Protein AF-A0A2B2SL66-F1 (afdb_monomer)

Solvent-accessible surface area (backbone atoms only — not comparable to full-atom values): 10910 Å² total; per-residue (Å²): 137,72,69,67,69,71,48,46,63,57,52,52,52,51,49,52,53,51,49,50,52,51,51,52,50,54,52,40,63,76,65,68,65,50,73,70,56,55,52,51,52,51,52,51,51,52,50,51,52,52,52,50,51,53,49,52,53,50,52,52,51,54,51,54,52,50,54,48,52,59,42,60,72,46,43,62,59,33,49,52,52,50,50,51,52,48,60,71,49,45,58,44,57,51,49,42,55,53,51,70,72,43,91,66,56,70,68,62,38,35,53,52,43,41,53,44,50,39,53,44,51,52,53,51,60,76,40,42,68,60,44,66,74,56,43,60,65,74,58,44,52,52,39,52,49,38,50,60,66,41,52,65,59,53,70,49,83,84,63,53,71,70,56,41,52,52,47,50,53,38,54,51,51,41,52,47,51,53,51,50,53,46,51,52,53,51,54,51,47,53,53,65,46,57,72,67,83,105

Nearest PDB structures (foldseek):
  7lep-assembly1_F  TM=4.066E-01  e=9.715E-02  Mus musculus
  6ch2-assembly1_D  TM=4.406E-01  e=5.937E-01  Salmonella enterica subsp. enterica serovar Typhimurium str. LT2
  3mtt-assembly1_A  TM=2.917E-01  e=4.037E+00  Homo sapiens

Sequence (198 aa):
MKTINKYLPYFVLVSVVILDLIIFYAVMDALKVLEKELIVGLIAFLGSILGGLITLVGVNATLKHRDRELFLISATEKLLAVDKLITNLKEFSNRITIIDASSLDSENKCLSILQEAHLFYKQLDANKELIYKNIDYDKVHMIDYYQKTLGPITRKLPINEEEKDACIEKIQSIFGLLLESKNELESKYYKYKKEHSN

Foldseek 3Di:
DPVVVVCVVVVVVVVVVVVVVVVVVVVCVVVVPDPVVVVVVVVVVVVVVVVVVVVVVVVVVVVVVVVLVVLLVCLVVLLVLLVVLLVQLVVLLVQLVPLVPDPDDQQVSQVSLLVSLLVSLVSCVVCLVSCVVRFDPVLNVLLVVLSVVSVVLSPDPRDHPVSSVSSSVSSVSNSVSSVVRSVVSVVSNVVSVVVVVD

Structure (mmCIF, N/CA/C/O backbone):
data_AF-A0A2B2SL66-F1
#
_entry.id   AF-A0A2B2SL66-F1
#
loop_
_atom_site.group_PDB
_atom_site.id
_atom_site.type_symbol
_atom_site.label_atom_id
_atom_site.label_alt_id
_atom_site.label_comp_id
_atom_site.label_asym_id
_atom_site.label_entity_id
_atom_site.label_seq_id
_atom_site.pdbx_PDB_ins_code
_atom_site.Cartn_x
_atom_site.Cartn_y
_atom_site.Cartn_z
_atom_site.occupancy
_atom_site.B_iso_or_equiv
_atom_site.auth_seq_id
_atom_site.auth_comp_id
_atom_site.auth_asym_id
_atom_site.auth_atom_id
_atom_site.pdbx_PDB_model_num
ATOM 1 N N . MET A 1 1 ? 17.629 -29.497 -11.498 1.00 47.78 1 MET A N 1
ATOM 2 C CA . MET A 1 1 ? 17.579 -29.311 -12.969 1.00 47.78 1 MET A CA 1
ATOM 3 C C . MET A 1 1 ? 17.041 -27.935 -13.430 1.00 47.78 1 MET A C 1
ATOM 5 O O . MET A 1 1 ? 16.664 -27.811 -14.583 1.00 47.78 1 MET A O 1
ATOM 9 N N . LYS A 1 2 ? 17.022 -26.877 -12.590 1.00 51.19 2 LYS A N 1
ATOM 10 C CA . LYS A 1 2 ? 16.534 -25.524 -12.973 1.00 51.19 2 LYS A CA 1
ATOM 11 C C . LYS A 1 2 ? 17.641 -24.475 -13.190 1.00 51.19 2 LYS A C 1
ATOM 13 O O . LYS A 1 2 ? 17.389 -23.448 -13.802 1.00 51.19 2 LYS A O 1
ATOM 18 N N . THR A 1 3 ? 18.862 -24.728 -12.724 1.00 53.59 3 THR A N 1
ATOM 19 C CA . THR A 1 3 ? 19.986 -23.773 -12.769 1.00 53.59 3 THR A CA 1
ATOM 20 C C . THR A 1 3 ? 20.729 -23.752 -14.107 1.00 53.59 3 THR A C 1
ATOM 22 O O . THR A 1 3 ? 21.152 -22.685 -14.537 1.00 53.59 3 THR A O 1
ATOM 25 N N . ILE A 1 4 ? 20.820 -24.887 -14.810 1.00 57.75 4 ILE A N 1
ATOM 26 C CA . ILE A 1 4 ? 21.497 -24.993 -16.120 1.00 57.75 4 ILE A CA 1
ATOM 27 C C . ILE A 1 4 ? 20.786 -24.144 -17.190 1.00 57.75 4 ILE A C 1
ATOM 29 O O . ILE A 1 4 ? 21.433 -23.507 -18.017 1.00 57.75 4 ILE A O 1
ATOM 33 N N . ASN A 1 5 ? 19.456 -24.041 -17.116 1.00 60.16 5 ASN A N 1
ATOM 34 C CA . ASN A 1 5 ? 18.652 -23.334 -18.117 1.00 60.16 5 ASN A CA 1
ATOM 35 C C . ASN A 1 5 ? 18.813 -21.802 -18.072 1.00 60.16 5 ASN A C 1
ATOM 37 O O . ASN A 1 5 ? 18.508 -21.120 -19.043 1.00 60.16 5 ASN A O 1
ATOM 41 N N . LYS A 1 6 ? 19.313 -21.250 -16.957 1.00 68.25 6 LYS A N 1
ATOM 42 C CA . LYS A 1 6 ? 19.530 -19.803 -16.806 1.00 68.25 6 LYS A CA 1
ATOM 43 C C . LYS A 1 6 ? 20.783 -19.322 -17.547 1.00 68.25 6 LYS A C 1
ATOM 45 O O . LYS A 1 6 ? 20.809 -18.186 -18.007 1.00 68.25 6 LYS A O 1
ATOM 50 N N . TYR A 1 7 ? 21.799 -20.179 -17.675 1.00 73.44 7 TYR A N 1
ATOM 51 C CA . TYR A 1 7 ? 23.079 -19.844 -18.315 1.00 73.44 7 TYR A CA 1
ATOM 52 C C . TYR A 1 7 ? 23.155 -20.264 -19.784 1.00 73.44 7 TYR A C 1
ATOM 54 O O . TYR A 1 7 ? 23.976 -19.730 -20.524 1.00 73.44 7 TYR A O 1
ATOM 62 N N . LEU A 1 8 ? 22.268 -21.165 -20.217 1.00 78.25 8 LEU A N 1
ATOM 63 C CA . LEU A 1 8 ? 22.152 -21.610 -21.604 1.00 78.25 8 LEU A CA 1
ATOM 64 C C . LEU A 1 8 ? 22.073 -20.452 -22.626 1.00 78.25 8 LEU A C 1
ATOM 66 O O . LEU A 1 8 ? 22.864 -20.473 -23.565 1.00 78.25 8 LEU A O 1
ATOM 70 N N . PRO A 1 9 ? 21.232 -19.406 -22.461 1.00 77.56 9 PRO A N 1
ATOM 71 C CA . PRO A 1 9 ? 21.186 -18.305 -23.428 1.00 77.56 9 PRO A CA 1
ATOM 72 C C . PRO A 1 9 ? 22.485 -17.486 -23.475 1.00 77.56 9 PRO A C 1
ATOM 74 O O . PRO A 1 9 ? 22.894 -17.057 -24.550 1.00 77.56 9 PRO A O 1
ATOM 77 N N . TYR A 1 10 ? 23.173 -17.315 -22.343 1.00 80.00 10 TYR A N 1
ATOM 78 C CA . TYR A 1 10 ? 24.464 -16.620 -22.299 1.00 80.00 10 TYR A CA 1
ATOM 79 C C . TYR A 1 10 ? 25.570 -17.441 -22.963 1.00 80.00 10 TYR A C 1
ATOM 81 O O . TYR A 1 10 ? 26.384 -16.888 -23.693 1.00 80.00 10 TYR A O 1
ATOM 89 N N . PHE A 1 11 ? 25.575 -18.760 -22.753 1.00 83.44 11 PHE A N 1
ATOM 90 C CA . PHE A 1 11 ? 26.515 -19.666 -23.407 1.00 83.44 11 PHE A CA 1
ATOM 91 C C . PHE A 1 11 ? 26.312 -19.685 -24.925 1.00 83.44 11 PHE A C 1
ATOM 93 O O . PHE A 1 11 ? 27.283 -19.572 -25.666 1.00 83.44 11 PHE A O 1
ATOM 100 N N . VAL A 1 12 ? 25.056 -19.741 -25.387 1.00 84.62 12 VAL A N 1
ATOM 101 C CA . VAL A 1 12 ? 24.720 -19.638 -26.815 1.00 84.62 12 VAL A CA 1
ATOM 102 C C . VAL A 1 12 ? 25.215 -18.307 -27.382 1.00 84.62 12 VAL A C 1
ATOM 104 O O . VAL A 1 12 ? 25.923 -18.305 -28.383 1.00 84.62 12 VAL A O 1
ATOM 107 N N . LEU A 1 13 ? 24.937 -17.187 -26.714 1.00 82.25 13 LEU A N 1
ATOM 108 C CA . LEU A 1 13 ? 25.352 -15.864 -27.183 1.00 82.25 13 LEU A CA 1
ATOM 109 C C . LEU A 1 13 ? 26.880 -15.718 -27.250 1.00 82.25 13 LEU A C 1
ATOM 111 O O . LEU A 1 13 ? 27.407 -15.263 -28.260 1.00 82.25 13 LEU A O 1
ATOM 115 N N . VAL A 1 14 ? 27.605 -16.174 -26.224 1.00 82.38 14 VAL A N 1
ATOM 116 C CA . VAL A 1 14 ? 29.077 -16.178 -26.222 1.00 82.38 14 VAL A CA 1
ATOM 117 C C . VAL A 1 14 ? 29.630 -17.100 -27.310 1.00 82.38 14 VAL A C 1
ATOM 119 O O . VAL A 1 14 ? 30.581 -16.727 -27.988 1.00 82.38 14 VAL A O 1
ATOM 122 N N . SER A 1 15 ? 29.028 -18.274 -27.522 1.00 85.44 15 SER A N 1
ATOM 123 C CA . SER A 1 15 ? 29.470 -19.207 -28.565 1.00 85.44 15 SER A CA 1
ATOM 124 C C . SER A 1 15 ? 29.302 -18.635 -29.973 1.00 85.44 15 SER A C 1
ATOM 126 O O . SER A 1 15 ? 30.201 -18.802 -30.791 1.00 85.44 15 SER A O 1
ATOM 128 N N . VAL A 1 16 ? 28.213 -17.900 -30.231 1.00 87.19 16 VAL A N 1
ATOM 129 C CA . VAL A 1 16 ? 27.986 -17.198 -31.504 1.00 87.19 16 VAL A CA 1
ATOM 130 C C . VAL A 1 16 ? 29.041 -16.113 -31.707 1.00 87.19 16 VAL A C 1
ATOM 132 O O . VAL A 1 16 ? 29.674 -16.080 -32.754 1.00 87.19 16 VAL A O 1
ATOM 135 N N . VAL A 1 17 ? 29.316 -15.297 -30.683 1.00 85.06 17 VAL A N 1
ATOM 136 C CA . VAL A 1 17 ? 30.351 -14.250 -30.760 1.00 85.06 17 VAL A CA 1
ATOM 137 C C . VAL A 1 17 ? 31.741 -14.843 -31.013 1.00 85.06 17 VAL A C 1
ATOM 139 O O . VAL A 1 17 ? 32.493 -14.320 -31.829 1.00 85.06 17 VAL A O 1
ATOM 142 N N . ILE A 1 18 ? 32.099 -15.942 -30.341 1.00 84.44 18 ILE A N 1
ATOM 143 C CA . ILE A 1 18 ? 33.392 -16.612 -30.549 1.00 84.44 18 ILE A CA 1
ATOM 144 C C . ILE A 1 18 ? 33.480 -17.199 -31.961 1.00 84.44 18 ILE A C 1
ATOM 146 O O . ILE A 1 18 ? 34.514 -17.059 -32.610 1.00 84.44 18 ILE A O 1
ATOM 150 N N . LEU A 1 19 ? 32.412 -17.839 -32.444 1.00 88.31 19 LEU A N 1
ATOM 151 C CA . LEU A 1 19 ? 32.364 -18.394 -33.795 1.00 88.31 19 LEU A CA 1
ATOM 152 C C . LEU A 1 19 ? 32.534 -17.290 -34.848 1.00 88.31 19 LEU A C 1
ATOM 154 O O . LEU A 1 19 ? 33.341 -17.448 -35.761 1.00 88.31 19 LEU A O 1
ATOM 158 N N . ASP A 1 20 ? 31.850 -16.157 -34.675 1.00 82.75 20 ASP A N 1
ATOM 159 C CA . ASP A 1 20 ? 31.979 -14.991 -35.551 1.00 82.75 20 ASP A CA 1
ATOM 160 C C . ASP A 1 20 ? 33.407 -14.435 -35.548 1.00 82.75 20 ASP A C 1
ATOM 162 O O . ASP A 1 20 ? 33.941 -14.125 -36.610 1.00 82.75 20 ASP A O 1
ATOM 166 N N . LEU A 1 21 ? 34.073 -14.374 -34.388 1.00 81.12 21 LEU A N 1
ATOM 167 C CA . LEU A 1 21 ? 35.475 -13.948 -34.295 1.00 81.12 21 LEU A CA 1
ATOM 168 C C . LEU A 1 21 ? 36.435 -14.917 -35.002 1.00 81.12 21 LEU A C 1
ATOM 170 O O . LEU A 1 21 ? 37.386 -14.472 -35.644 1.00 81.12 21 LEU A O 1
ATOM 174 N N . ILE A 1 22 ? 36.187 -16.229 -34.918 1.00 85.31 22 ILE A N 1
ATOM 175 C CA . ILE A 1 22 ? 36.984 -17.247 -35.620 1.00 85.31 22 ILE A CA 1
ATOM 176 C C . ILE A 1 22 ? 36.798 -17.119 -37.135 1.00 85.31 22 ILE A C 1
ATOM 178 O O . ILE A 1 22 ? 37.785 -17.115 -37.871 1.00 85.31 22 ILE A O 1
ATOM 182 N N . ILE A 1 23 ? 35.551 -16.985 -37.603 1.00 83.88 23 ILE A N 1
ATOM 183 C CA . ILE A 1 23 ? 35.240 -16.787 -39.026 1.00 83.88 23 ILE A CA 1
ATOM 184 C C . ILE A 1 23 ? 35.888 -15.493 -39.522 1.00 83.88 23 ILE A C 1
ATOM 186 O O . ILE A 1 23 ? 36.534 -15.493 -40.568 1.00 83.88 23 ILE A O 1
ATOM 190 N N . PHE A 1 24 ? 35.778 -14.413 -38.750 1.00 77.62 24 PHE A N 1
ATOM 191 C CA . PHE A 1 24 ? 36.394 -13.129 -39.059 1.00 77.62 24 PHE A CA 1
ATOM 192 C C . PHE A 1 24 ? 37.916 -13.254 -39.212 1.00 77.62 24 PHE A C 1
ATOM 194 O O . PHE A 1 24 ? 38.465 -12.807 -40.217 1.00 77.62 24 PHE A O 1
ATOM 201 N N . TYR A 1 25 ? 38.594 -13.934 -38.281 1.00 76.69 25 TYR A N 1
ATOM 202 C CA . TYR A 1 25 ? 40.041 -14.155 -38.349 1.00 76.69 25 TYR A CA 1
ATOM 203 C C . TYR A 1 25 ? 40.456 -15.018 -39.552 1.00 76.69 25 TYR A C 1
ATOM 205 O O . TYR A 1 25 ? 41.396 -14.671 -40.263 1.00 76.69 25 TYR A O 1
ATOM 213 N N . ALA A 1 26 ? 39.733 -16.109 -39.825 1.00 81.50 26 ALA A N 1
ATOM 214 C CA . ALA A 1 26 ? 40.019 -16.994 -40.956 1.00 81.50 26 ALA A CA 1
ATOM 215 C C . ALA A 1 26 ? 39.837 -16.291 -42.313 1.00 81.50 26 ALA A C 1
ATOM 217 O O . ALA A 1 26 ? 40.641 -16.478 -43.225 1.00 81.50 26 ALA A O 1
ATOM 218 N N . VAL A 1 27 ? 38.805 -15.450 -42.442 1.00 77.06 27 VAL A N 1
ATOM 219 C CA . VAL A 1 27 ? 38.585 -14.621 -43.637 1.00 77.06 27 VAL A CA 1
ATOM 220 C C . VAL A 1 27 ? 39.690 -13.573 -43.781 1.00 77.06 27 VAL A C 1
ATOM 222 O O . VAL A 1 27 ? 40.187 -13.362 -44.886 1.00 77.06 27 VAL A O 1
ATOM 225 N N . MET A 1 28 ? 40.114 -12.948 -42.680 1.00 72.38 28 MET A N 1
ATOM 226 C CA . MET A 1 28 ? 41.205 -11.972 -42.696 1.00 72.38 28 MET A CA 1
ATOM 227 C C . MET A 1 28 ? 42.544 -12.571 -43.140 1.00 72.38 28 MET A C 1
ATOM 229 O O . MET A 1 28 ? 43.243 -11.963 -43.953 1.00 72.38 28 MET A O 1
ATOM 233 N N . ASP A 1 29 ? 42.880 -13.763 -42.646 1.00 77.31 29 ASP A N 1
ATOM 234 C CA . ASP A 1 29 ? 44.095 -14.487 -43.031 1.00 77.31 29 ASP A CA 1
ATOM 235 C C . ASP A 1 29 ? 44.056 -14.898 -44.515 1.00 77.31 29 ASP A C 1
ATOM 237 O O . ASP A 1 29 ? 44.990 -14.632 -45.276 1.00 77.31 29 ASP A O 1
ATOM 241 N N . ALA A 1 30 ? 42.919 -15.438 -44.973 1.00 76.19 30 ALA A N 1
ATOM 242 C CA . ALA A 1 30 ? 42.726 -15.851 -46.363 1.00 76.19 30 ALA A CA 1
ATOM 243 C C . ALA A 1 30 ? 42.801 -14.684 -47.367 1.00 76.19 30 ALA A C 1
ATOM 245 O O . ALA A 1 30 ? 43.268 -14.866 -48.493 1.00 76.19 30 ALA A O 1
ATOM 246 N N . LEU A 1 31 ? 42.355 -13.487 -46.973 1.00 73.44 31 LEU A N 1
ATOM 247 C CA . LEU A 1 31 ? 42.328 -12.301 -47.833 1.00 73.44 31 LEU A CA 1
ATOM 248 C C . LEU A 1 31 ? 43.617 -11.457 -47.773 1.00 73.44 31 LEU A C 1
ATOM 250 O O . LEU A 1 31 ? 43.724 -10.492 -48.528 1.00 73.44 31 LEU A O 1
ATOM 254 N N . LYS A 1 32 ? 44.611 -11.817 -46.938 1.00 70.56 32 LYS A N 1
ATOM 255 C CA . LYS A 1 32 ? 45.858 -11.042 -46.718 1.00 70.56 32 LYS A CA 1
ATOM 256 C C . LYS A 1 32 ? 45.591 -9.558 -46.429 1.00 70.56 32 LYS A C 1
ATOM 258 O O . LYS A 1 32 ? 46.255 -8.668 -46.962 1.00 70.56 32 LYS A O 1
ATOM 263 N N . VAL A 1 33 ? 44.586 -9.329 -45.594 1.00 61.34 33 VAL A N 1
ATOM 264 C CA . VAL A 1 33 ? 44.038 -8.017 -45.242 1.00 61.34 33 VAL A CA 1
ATOM 265 C C . VAL A 1 33 ? 45.136 -7.127 -44.646 1.00 61.34 33 VAL A C 1
ATOM 267 O O . VAL A 1 33 ? 45.777 -7.491 -43.659 1.00 61.34 33 VAL A O 1
ATOM 270 N N . LEU A 1 34 ? 45.381 -5.963 -45.257 1.00 63.19 34 LEU A N 1
ATOM 271 C CA . LEU A 1 34 ? 46.382 -4.983 -44.801 1.00 63.19 34 LEU A CA 1
ATOM 272 C C . LEU A 1 34 ? 45.918 -4.318 -43.492 1.00 63.19 34 LEU A C 1
ATOM 274 O O . LEU A 1 34 ? 44.720 -4.140 -43.283 1.00 63.19 34 LEU A O 1
ATOM 278 N N . GLU A 1 35 ? 46.849 -3.857 -42.643 1.00 66.44 35 GLU A N 1
ATOM 279 C CA . GLU A 1 35 ? 46.566 -3.188 -41.349 1.00 66.44 35 GLU A CA 1
ATOM 280 C C . GLU A 1 35 ? 45.442 -2.131 -41.423 1.00 66.44 35 GLU A C 1
ATOM 282 O O . GLU A 1 35 ? 44.656 -1.960 -40.491 1.00 66.44 35 GLU A O 1
ATOM 287 N N . LYS A 1 36 ? 45.320 -1.452 -42.569 1.00 69.44 36 LYS A N 1
ATOM 288 C CA . LYS A 1 36 ? 44.293 -0.443 -42.847 1.00 69.44 36 LYS A CA 1
ATOM 289 C C . LYS A 1 36 ? 42.859 -0.991 -42.822 1.00 69.44 36 LYS A C 1
ATOM 291 O O . LYS A 1 36 ? 41.960 -0.306 -42.346 1.00 69.44 36 LYS A O 1
ATOM 296 N N . GLU A 1 37 ? 42.626 -2.197 -43.322 1.00 74.38 37 GLU A N 1
ATOM 297 C CA . GLU A 1 37 ? 41.298 -2.823 -43.367 1.00 74.38 37 GLU A CA 1
ATOM 298 C C . GLU A 1 37 ? 40.882 -3.353 -41.982 1.00 74.38 37 GLU A C 1
ATOM 300 O O . GLU A 1 37 ? 39.712 -3.250 -41.610 1.00 74.38 37 GLU A O 1
ATOM 305 N N . LEU A 1 38 ? 41.849 -3.794 -41.165 1.00 72.81 38 LEU A N 1
ATOM 306 C CA . LEU A 1 38 ? 41.634 -4.134 -39.752 1.00 72.81 38 LEU A CA 1
ATOM 307 C C . LEU A 1 38 ? 41.167 -2.908 -38.951 1.00 72.81 38 LEU A C 1
ATOM 309 O O . LEU A 1 38 ? 40.208 -2.993 -38.182 1.00 72.81 38 LEU A O 1
ATOM 313 N N . ILE A 1 39 ? 41.790 -1.746 -39.180 1.00 76.88 39 ILE A N 1
ATOM 314 C CA . ILE A 1 39 ? 41.385 -0.474 -38.559 1.00 76.88 39 ILE A CA 1
ATOM 315 C C . ILE A 1 39 ? 39.949 -0.103 -38.957 1.00 76.88 39 ILE A C 1
ATOM 317 O O . ILE A 1 39 ? 39.168 0.308 -38.100 1.00 76.88 39 ILE A O 1
ATOM 321 N N . VAL A 1 40 ? 39.566 -0.287 -40.226 1.00 80.12 40 VAL A N 1
ATOM 322 C CA . VAL A 1 40 ? 38.188 -0.034 -40.688 1.00 80.12 40 VAL A CA 1
ATOM 323 C C . VAL A 1 40 ? 37.191 -0.970 -40.000 1.00 80.12 40 VAL A C 1
ATOM 325 O O . VAL A 1 40 ? 36.156 -0.501 -39.525 1.00 80.12 40 VAL A O 1
ATOM 328 N N . GLY A 1 41 ? 37.509 -2.263 -39.878 1.00 77.50 41 GLY A N 1
ATOM 329 C CA . GLY A 1 41 ? 36.680 -3.228 -39.149 1.00 77.50 41 GLY A CA 1
ATOM 330 C C . GLY A 1 41 ? 36.507 -2.868 -37.670 1.00 77.50 41 GLY A C 1
ATOM 331 O O . GLY A 1 41 ? 35.395 -2.921 -37.146 1.00 77.50 41 GLY A O 1
ATOM 332 N N . LEU A 1 42 ? 37.576 -2.412 -37.010 1.00 79.19 42 LEU A N 1
ATOM 333 C CA . LEU A 1 42 ? 37.534 -1.980 -35.611 1.00 79.19 42 LEU A CA 1
ATOM 334 C C . LEU A 1 42 ? 36.709 -0.696 -35.424 1.00 79.19 42 LEU A C 1
ATOM 336 O O . LEU A 1 42 ? 35.920 -0.605 -34.483 1.00 79.19 42 LEU A O 1
ATOM 340 N N . ILE A 1 43 ? 36.829 0.272 -36.339 1.00 84.00 43 ILE A N 1
ATOM 341 C CA . ILE A 1 43 ? 35.995 1.484 -36.343 1.00 84.00 43 ILE A CA 1
ATOM 342 C C . ILE A 1 43 ? 34.520 1.123 -36.561 1.00 84.00 43 ILE A C 1
ATOM 344 O O . ILE A 1 43 ? 33.662 1.646 -35.852 1.00 84.00 43 ILE A O 1
ATOM 348 N N . ALA A 1 44 ? 34.211 0.210 -37.488 1.00 81.25 44 ALA A N 1
ATOM 349 C CA . ALA A 1 44 ? 32.844 -0.251 -37.734 1.00 81.25 44 ALA A CA 1
ATOM 350 C C . ALA A 1 44 ? 32.255 -0.981 -36.514 1.00 81.25 44 ALA A C 1
ATOM 352 O O . ALA A 1 44 ? 31.110 -0.732 -36.135 1.00 81.25 44 ALA A O 1
ATOM 353 N N . PHE A 1 45 ? 33.050 -1.823 -35.850 1.00 80.69 45 PHE A N 1
ATOM 354 C CA . PHE A 1 45 ? 32.655 -2.514 -34.625 1.00 80.69 45 PHE A CA 1
ATOM 355 C C . PHE A 1 45 ? 32.379 -1.537 -33.472 1.00 80.69 45 PHE A C 1
ATOM 357 O O . PHE A 1 45 ? 31.316 -1.595 -32.852 1.00 80.69 45 PHE A O 1
ATOM 364 N N . LEU A 1 46 ? 33.283 -0.581 -33.227 1.00 86.62 46 LEU A N 1
ATOM 365 C CA . LEU A 1 46 ? 33.075 0.474 -32.229 1.00 86.62 46 LEU A CA 1
ATOM 366 C C . LEU A 1 46 ? 31.859 1.346 -32.569 1.00 86.62 46 LEU A C 1
ATOM 368 O O . LEU A 1 46 ? 31.067 1.662 -31.683 1.00 86.62 46 LEU A O 1
ATOM 372 N N . GLY A 1 47 ? 31.669 1.680 -33.847 1.00 88.00 47 GLY A N 1
ATOM 373 C CA . GLY A 1 47 ? 30.490 2.389 -34.339 1.00 88.00 47 GLY A CA 1
ATOM 374 C C . GLY A 1 47 ? 29.194 1.627 -34.060 1.00 88.00 47 GLY A C 1
ATOM 375 O O . GLY A 1 47 ? 28.223 2.225 -33.599 1.00 88.00 47 GLY A O 1
ATOM 376 N N . SER A 1 48 ? 29.190 0.304 -34.244 1.00 87.75 48 SER A N 1
ATOM 377 C CA . SER A 1 48 ? 28.046 -0.554 -33.918 1.00 87.75 48 SER A CA 1
ATOM 378 C C . SER A 1 48 ? 27.761 -0.603 -32.413 1.00 87.75 48 SER A C 1
ATOM 380 O O . SER A 1 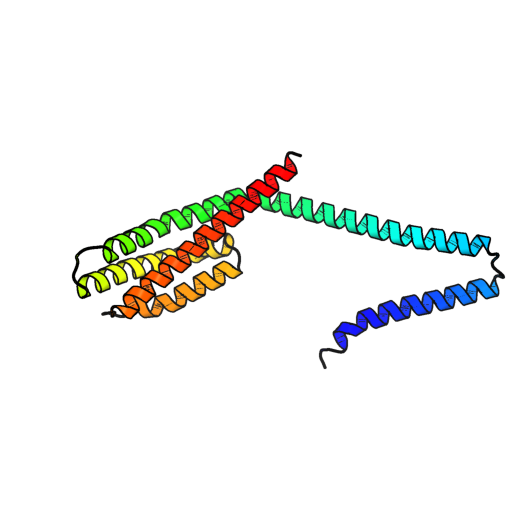48 ? 26.598 -0.549 -32.014 1.00 87.75 48 SER A O 1
ATOM 382 N N . ILE A 1 49 ? 28.794 -0.672 -31.563 1.00 84.62 49 ILE A N 1
ATOM 383 C CA . ILE A 1 49 ? 28.628 -0.635 -30.098 1.00 84.62 49 ILE A CA 1
ATOM 384 C C . ILE A 1 49 ? 28.043 0.711 -29.660 1.00 84.62 49 ILE A C 1
ATOM 386 O O . ILE A 1 49 ? 27.073 0.747 -28.901 1.00 84.62 49 ILE A O 1
ATOM 390 N N . LEU A 1 50 ? 28.602 1.819 -30.154 1.00 89.06 50 LEU A N 1
ATOM 391 C CA . LEU A 1 50 ? 28.120 3.165 -29.843 1.00 89.06 50 LEU A CA 1
ATOM 392 C C . LEU A 1 50 ? 26.689 3.378 -30.349 1.00 89.06 50 LEU A C 1
ATOM 394 O O . LEU A 1 50 ? 25.856 3.897 -29.610 1.00 89.06 50 LEU A O 1
ATOM 398 N N . GLY A 1 51 ? 26.373 2.916 -31.561 1.00 88.00 51 GLY A N 1
ATOM 399 C CA . GLY A 1 51 ? 25.017 2.949 -32.111 1.00 88.00 51 GLY A CA 1
ATOM 400 C C . GLY A 1 51 ? 24.020 2.151 -31.265 1.00 88.00 51 GLY A C 1
ATOM 401 O O . GLY A 1 51 ? 22.926 2.639 -30.970 1.00 88.00 51 GLY A O 1
ATOM 402 N N . GLY A 1 52 ? 24.413 0.962 -30.798 1.00 85.00 52 GLY A N 1
ATOM 403 C CA . GLY A 1 52 ? 23.614 0.149 -29.878 1.00 85.00 52 GLY A CA 1
ATOM 404 C C . GLY A 1 52 ? 23.372 0.838 -28.531 1.00 85.00 52 GLY A C 1
ATOM 405 O O . GLY A 1 52 ? 22.237 0.872 -28.054 1.00 85.00 52 GLY A O 1
ATOM 406 N N . LEU A 1 53 ? 24.405 1.453 -27.945 1.00 88.94 53 LEU A N 1
ATOM 407 C CA . LEU A 1 53 ? 24.300 2.213 -26.694 1.00 88.94 53 LEU A CA 1
ATOM 408 C C . LEU A 1 53 ? 23.378 3.430 -26.829 1.00 88.94 53 LEU A C 1
ATOM 410 O O . LEU A 1 53 ? 22.504 3.625 -25.986 1.00 88.94 53 LEU A O 1
ATOM 414 N N . ILE A 1 54 ? 23.532 4.218 -27.896 1.00 90.31 54 ILE A N 1
ATOM 415 C CA . ILE A 1 54 ? 22.666 5.374 -28.177 1.00 90.31 54 ILE A CA 1
ATOM 416 C C . ILE A 1 54 ? 21.211 4.920 -28.316 1.00 90.31 54 ILE A C 1
ATOM 418 O O . ILE A 1 54 ? 20.318 5.525 -27.725 1.00 90.31 54 ILE A O 1
ATOM 422 N N . THR A 1 55 ? 20.974 3.822 -29.036 1.00 91.38 55 THR A N 1
ATOM 423 C CA . THR A 1 55 ? 19.630 3.252 -29.206 1.00 91.38 55 THR A CA 1
ATOM 424 C C . THR A 1 55 ? 19.031 2.827 -27.867 1.00 91.38 55 THR A C 1
ATOM 426 O O . THR A 1 55 ? 17.881 3.151 -27.577 1.00 91.38 55 THR A O 1
ATOM 429 N N . LEU A 1 56 ? 19.810 2.153 -27.017 1.00 87.31 56 LEU A N 1
ATOM 430 C CA . LEU A 1 56 ? 19.367 1.719 -25.691 1.00 87.31 56 LEU A CA 1
ATOM 431 C C . LEU A 1 56 ? 19.002 2.914 -24.801 1.00 87.31 56 LEU A C 1
ATOM 433 O O . LEU A 1 56 ? 17.948 2.907 -24.163 1.00 87.31 56 LEU A O 1
ATOM 437 N N . VAL A 1 57 ? 19.838 3.956 -24.788 1.00 90.19 57 VAL A N 1
ATOM 438 C CA . VAL A 1 57 ? 19.563 5.200 -24.054 1.00 90.19 57 VAL A CA 1
ATOM 439 C C . VAL A 1 57 ? 18.298 5.875 -24.587 1.00 90.19 57 VAL A C 1
ATOM 441 O O . VAL A 1 57 ? 17.451 6.279 -23.791 1.00 90.19 57 VAL A O 1
ATOM 444 N N . GLY A 1 58 ? 18.137 5.942 -25.911 1.00 89.44 58 GLY A N 1
ATOM 445 C CA . GLY A 1 58 ? 16.953 6.499 -26.563 1.00 89.44 58 GLY A CA 1
ATOM 446 C C . GLY A 1 58 ? 15.669 5.772 -26.164 1.00 89.44 58 GLY A C 1
ATOM 447 O O . GLY A 1 58 ? 14.735 6.404 -25.676 1.00 89.44 58 GLY A O 1
ATOM 448 N N . VAL A 1 59 ? 15.642 4.439 -26.278 1.00 91.25 59 VAL A N 1
ATOM 449 C CA . VAL A 1 59 ? 14.479 3.619 -25.891 1.00 91.25 59 VAL A CA 1
ATOM 450 C C . VAL A 1 59 ? 14.156 3.791 -24.407 1.00 91.25 59 VAL A C 1
ATOM 452 O O . VAL A 1 59 ? 12.994 3.987 -24.052 1.00 91.25 59 VAL A O 1
ATOM 455 N N . ASN A 1 60 ? 15.166 3.769 -23.534 1.00 89.00 60 ASN A N 1
ATOM 456 C CA . ASN A 1 60 ? 14.961 3.939 -22.097 1.00 89.00 60 ASN A CA 1
ATOM 457 C C . ASN A 1 60 ? 14.396 5.329 -21.753 1.00 89.00 60 ASN A C 1
ATOM 459 O O . ASN A 1 60 ? 13.506 5.451 -20.910 1.00 89.00 60 ASN A O 1
ATOM 463 N N . ALA A 1 61 ? 14.864 6.380 -22.434 1.00 89.38 61 ALA A N 1
ATOM 464 C CA . ALA A 1 61 ? 14.318 7.725 -22.283 1.00 89.38 61 ALA A CA 1
ATOM 465 C C . ALA A 1 61 ? 12.844 7.781 -22.718 1.00 89.38 61 ALA A C 1
ATOM 467 O O . ALA A 1 61 ? 12.009 8.295 -21.972 1.00 89.38 61 ALA A O 1
ATOM 468 N N . THR A 1 62 ? 12.500 7.199 -23.872 1.00 89.62 62 THR A N 1
ATOM 469 C CA . THR A 1 62 ? 11.115 7.146 -24.363 1.00 89.62 62 THR A CA 1
ATOM 470 C C . THR A 1 62 ? 10.192 6.389 -23.408 1.00 89.62 62 THR A C 1
ATOM 472 O O . THR A 1 62 ? 9.102 6.875 -23.107 1.00 89.62 62 THR A O 1
ATOM 475 N N . LEU A 1 63 ? 10.623 5.235 -22.888 1.00 88.75 63 LEU A N 1
ATOM 476 C CA . LEU A 1 63 ? 9.848 4.466 -21.909 1.00 88.75 63 LEU A CA 1
ATOM 477 C C . LEU A 1 63 ? 9.603 5.276 -20.633 1.00 88.75 63 LEU A C 1
ATOM 479 O O . LEU A 1 63 ? 8.463 5.399 -20.195 1.00 88.75 63 LEU A O 1
ATOM 483 N N . LYS A 1 64 ? 10.645 5.922 -20.097 1.00 87.69 64 LYS A N 1
ATOM 484 C CA . LYS A 1 64 ? 10.525 6.763 -18.901 1.00 87.69 64 LYS A CA 1
ATOM 485 C C . LYS A 1 64 ? 9.571 7.945 -19.110 1.00 87.69 64 LYS A C 1
ATOM 487 O O . LYS A 1 64 ? 8.801 8.269 -18.208 1.00 87.69 64 LYS A O 1
ATOM 492 N N . HIS A 1 65 ? 9.609 8.587 -20.280 1.00 89.00 65 HIS A N 1
ATOM 493 C CA . HIS A 1 65 ? 8.666 9.653 -20.629 1.00 89.00 65 HIS A CA 1
ATOM 494 C C . HIS A 1 65 ? 7.225 9.138 -20.690 1.00 89.00 65 HIS A C 1
ATOM 496 O O . HIS A 1 65 ? 6.336 9.748 -20.099 1.00 89.00 65 HIS A O 1
ATOM 502 N N . ARG A 1 66 ? 7.005 7.987 -21.329 1.00 88.69 66 ARG A N 1
ATOM 503 C CA . ARG A 1 66 ? 5.677 7.377 -21.436 1.00 88.69 66 ARG A CA 1
ATOM 504 C C . ARG A 1 66 ? 5.109 6.976 -20.076 1.00 88.69 66 ARG A C 1
ATOM 506 O O . ARG A 1 66 ? 3.965 7.304 -19.776 1.00 88.69 66 ARG A O 1
ATOM 513 N N . ASP A 1 67 ? 5.895 6.303 -19.241 1.00 88.88 67 ASP A N 1
ATOM 514 C CA . ASP A 1 67 ? 5.466 5.879 -17.900 1.00 88.88 67 ASP A CA 1
ATOM 515 C C . ASP A 1 67 ? 5.069 7.073 -17.035 1.00 88.88 67 ASP A C 1
ATOM 517 O O . ASP A 1 67 ? 4.098 7.035 -16.277 1.00 88.88 67 ASP A O 1
ATOM 521 N N . ARG A 1 68 ? 5.814 8.167 -17.176 1.00 89.44 68 ARG A N 1
ATOM 522 C CA . ARG A 1 68 ? 5.537 9.421 -16.498 1.00 89.44 68 ARG A CA 1
ATOM 523 C C . ARG A 1 68 ? 4.235 10.065 -16.970 1.00 89.44 68 ARG A C 1
ATOM 525 O O . ARG A 1 68 ? 3.458 10.489 -16.121 1.00 89.44 68 ARG A O 1
ATOM 532 N N . GLU A 1 69 ? 3.995 10.159 -18.276 1.00 89.31 69 GLU A N 1
ATOM 533 C CA . GLU A 1 69 ? 2.738 10.701 -18.815 1.00 89.31 69 GLU A CA 1
ATOM 534 C C . GLU A 1 69 ? 1.537 9.882 -18.337 1.00 89.31 69 GLU A C 1
ATOM 536 O O . GLU A 1 69 ? 0.587 10.437 -17.786 1.00 89.31 69 GLU A O 1
ATOM 541 N N . LEU A 1 70 ? 1.620 8.552 -18.451 1.00 90.56 70 LEU A N 1
ATOM 542 C CA . LEU A 1 70 ? 0.584 7.638 -17.964 1.00 90.56 70 LEU A CA 1
ATOM 543 C C . LEU A 1 70 ? 0.336 7.802 -16.459 1.00 9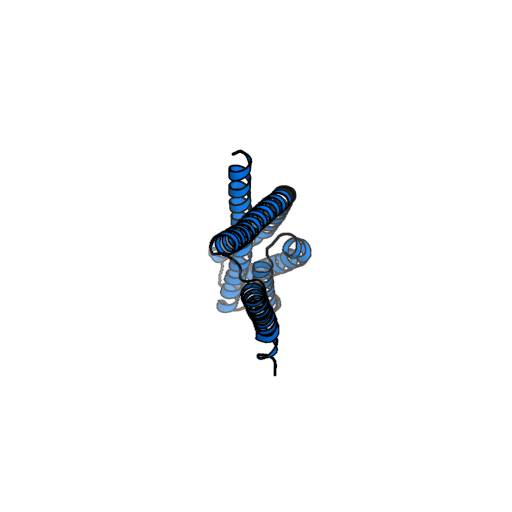0.56 70 LEU A C 1
ATOM 545 O O . LEU A 1 70 ? -0.812 7.791 -16.000 1.00 90.56 70 LEU A O 1
ATOM 549 N N . PHE A 1 71 ? 1.405 7.987 -15.681 1.00 92.56 71 PHE A N 1
ATOM 550 C CA . PHE A 1 71 ? 1.283 8.286 -14.263 1.00 92.56 71 PHE A CA 1
ATOM 551 C C . PHE A 1 71 ? 0.571 9.620 -14.034 1.00 92.56 71 PHE A C 1
ATOM 553 O O . PHE A 1 71 ? -0.396 9.643 -13.287 1.00 92.56 71 PHE A O 1
ATOM 560 N N . LEU A 1 72 ? 0.996 10.717 -14.667 1.00 91.00 72 LEU A N 1
ATOM 561 C CA . LEU A 1 72 ? 0.404 12.043 -14.450 1.00 91.00 72 LEU A CA 1
ATOM 562 C C . LEU A 1 72 ? -1.085 12.088 -14.809 1.00 91.00 72 LEU A C 1
ATOM 564 O O . LEU A 1 72 ? -1.851 12.714 -14.080 1.00 91.00 72 LEU A O 1
ATOM 568 N N . ILE A 1 73 ? -1.492 11.392 -15.876 1.00 90.56 73 ILE A N 1
ATOM 569 C CA . ILE A 1 73 ? -2.898 11.287 -16.294 1.00 90.56 73 ILE A CA 1
ATOM 570 C C . ILE A 1 73 ? -3.749 10.621 -15.203 1.00 90.56 73 ILE A C 1
ATOM 572 O O . ILE A 1 73 ? -4.850 11.077 -14.915 1.00 90.56 73 ILE A O 1
ATOM 576 N N . SER A 1 74 ? -3.235 9.564 -14.568 1.00 92.62 74 SER A N 1
ATOM 577 C CA . SER A 1 74 ? -3.979 8.788 -13.562 1.00 92.62 74 SER A CA 1
ATOM 578 C C . SER A 1 74 ? -3.742 9.232 -12.112 1.00 92.62 74 SER A C 1
ATOM 580 O O . SER A 1 74 ? -4.498 8.856 -11.217 1.00 92.62 74 SER A O 1
ATOM 582 N N . ALA A 1 75 ? -2.707 10.033 -11.847 1.00 93.06 75 ALA A N 1
ATOM 583 C CA . ALA A 1 75 ? -2.271 10.381 -10.497 1.00 93.06 75 ALA A CA 1
ATOM 584 C C . ALA A 1 75 ? -3.328 11.173 -9.727 1.00 93.06 75 ALA A C 1
ATOM 586 O O . ALA A 1 75 ? -3.559 10.889 -8.556 1.00 93.06 75 ALA A O 1
ATOM 587 N N . THR A 1 76 ? -3.990 12.138 -10.370 1.00 91.25 76 THR A N 1
ATOM 588 C CA . THR A 1 76 ? -5.030 12.943 -9.715 1.00 91.25 76 THR A CA 1
ATOM 589 C C . THR A 1 76 ? -6.223 12.088 -9.297 1.00 91.25 76 THR A C 1
ATOM 591 O O . THR A 1 76 ? -6.697 12.222 -8.172 1.00 91.25 76 THR A O 1
ATOM 594 N N . GLU A 1 77 ? -6.673 11.169 -10.153 1.00 92.94 77 GLU A N 1
ATOM 595 C CA . GLU A 1 77 ? -7.768 10.249 -9.823 1.00 92.94 77 GLU A CA 1
ATOM 596 C C . GLU A 1 77 ? -7.396 9.324 -8.663 1.00 92.94 77 GLU A C 1
ATOM 598 O O . GLU A 1 77 ? -8.176 9.172 -7.722 1.00 92.94 77 GLU A O 1
ATOM 603 N N . LYS A 1 78 ? -6.182 8.758 -8.689 1.00 94.69 78 LYS A N 1
ATOM 604 C CA . LYS A 1 78 ? -5.671 7.918 -7.597 1.00 94.69 78 LYS A CA 1
ATOM 605 C C . LYS A 1 78 ? -5.580 8.690 -6.285 1.00 94.69 78 LYS A C 1
ATOM 607 O O . LYS A 1 78 ? -6.027 8.190 -5.258 1.00 94.69 78 LYS A O 1
ATOM 612 N N . LEU A 1 79 ? -5.049 9.912 -6.319 1.00 95.00 79 LEU A N 1
ATOM 613 C CA . LEU A 1 79 ? -4.953 10.778 -5.144 1.00 95.00 79 LEU A CA 1
ATOM 614 C C . LEU A 1 79 ? -6.328 11.090 -4.557 1.00 95.00 79 LEU A C 1
ATOM 616 O O . LEU A 1 79 ? -6.517 10.927 -3.356 1.00 95.00 79 LEU A O 1
ATOM 620 N N . LEU A 1 80 ? -7.301 11.465 -5.391 1.00 94.75 80 LEU A N 1
ATOM 621 C CA . LEU A 1 80 ? -8.674 11.721 -4.947 1.00 94.75 80 LEU A CA 1
ATOM 622 C C . LEU A 1 80 ? -9.330 10.469 -4.354 1.00 94.75 80 LEU A C 1
ATOM 624 O O . LEU A 1 80 ? -10.025 10.555 -3.342 1.00 94.75 80 LEU A O 1
ATOM 628 N N . ALA A 1 81 ? -9.104 9.300 -4.957 1.00 95.31 81 ALA A N 1
ATOM 629 C CA . ALA A 1 81 ? -9.628 8.041 -4.445 1.00 95.31 81 ALA A CA 1
ATOM 630 C C . ALA A 1 81 ? -9.040 7.700 -3.068 1.00 95.31 81 ALA A C 1
ATOM 632 O O . ALA A 1 81 ? -9.792 7.379 -2.147 1.00 95.31 81 ALA A O 1
ATOM 633 N N . VAL A 1 82 ? -7.719 7.817 -2.904 1.00 95.88 82 VAL A N 1
ATOM 634 C CA . VAL A 1 82 ? -7.045 7.578 -1.619 1.00 95.88 82 VAL A CA 1
ATOM 635 C C . VAL A 1 82 ? -7.474 8.609 -0.571 1.00 95.88 82 VAL A C 1
ATOM 637 O O . VAL A 1 82 ? -7.747 8.244 0.568 1.00 95.88 82 VAL A O 1
ATOM 640 N N . ASP A 1 83 ? -7.628 9.879 -0.942 1.00 95.88 83 ASP A N 1
ATOM 641 C CA . ASP A 1 83 ? -8.085 10.930 -0.028 1.00 95.88 83 ASP A CA 1
ATOM 642 C C . ASP A 1 83 ? -9.527 10.706 0.454 1.00 95.88 83 ASP A C 1
ATOM 644 O O . ASP A 1 83 ? -9.833 10.865 1.640 1.00 95.88 83 ASP A O 1
ATOM 648 N N . LYS A 1 84 ? -10.407 10.235 -0.437 1.00 95.06 84 LYS A N 1
ATOM 649 C CA . LYS A 1 84 ? -11.765 9.814 -0.079 1.00 95.06 84 LYS A CA 1
ATOM 650 C C . LYS A 1 84 ? -11.749 8.621 0.882 1.00 95.06 84 LYS A C 1
ATOM 652 O O . LYS A 1 84 ? -12.500 8.626 1.856 1.00 95.06 84 LYS A O 1
ATOM 657 N N . LEU A 1 85 ? -10.889 7.625 0.646 1.00 95.06 85 LEU A N 1
ATOM 658 C CA . LEU A 1 85 ? -10.715 6.480 1.552 1.00 95.06 85 LEU A CA 1
ATOM 659 C C . LEU A 1 85 ? -10.269 6.928 2.945 1.00 95.06 85 LEU A C 1
ATOM 661 O O . LEU A 1 85 ? -10.882 6.542 3.939 1.00 95.06 85 LEU A O 1
ATOM 665 N N . ILE A 1 86 ? -9.243 7.778 3.010 1.00 96.44 86 ILE A N 1
ATOM 666 C CA . ILE A 1 86 ? -8.731 8.336 4.263 1.00 96.44 86 ILE A CA 1
ATOM 667 C C . ILE A 1 86 ? -9.839 9.102 4.980 1.00 96.44 86 ILE A C 1
ATOM 669 O O . ILE A 1 86 ? -10.081 8.853 6.155 1.00 96.44 86 ILE A O 1
ATOM 673 N N . THR A 1 87 ? -10.551 9.988 4.283 1.00 95.31 87 THR A N 1
ATOM 674 C CA . THR A 1 87 ? -11.635 10.788 4.870 1.00 95.31 87 THR A CA 1
ATOM 675 C C . THR A 1 87 ? -12.730 9.906 5.470 1.00 95.31 87 THR A C 1
ATOM 677 O O . THR A 1 87 ? -13.128 10.128 6.611 1.00 95.31 87 THR A O 1
ATOM 680 N N . ASN A 1 88 ? -13.154 8.865 4.748 1.00 93.44 88 ASN A N 1
ATOM 681 C CA . ASN A 1 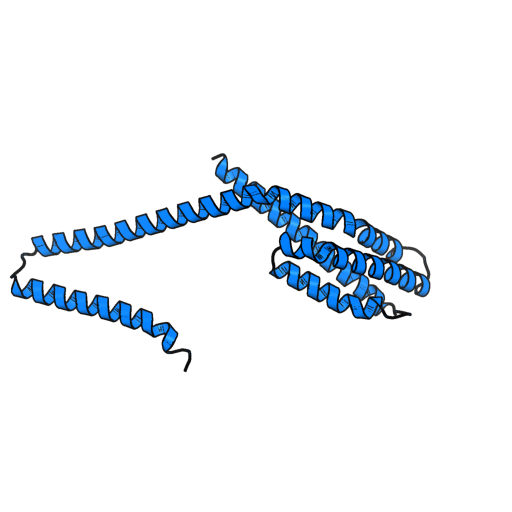88 ? -14.180 7.929 5.209 1.00 93.44 88 ASN A CA 1
ATOM 682 C C . ASN A 1 88 ? -13.749 7.110 6.433 1.00 93.44 88 ASN A C 1
ATOM 684 O O . ASN A 1 88 ? -14.587 6.739 7.247 1.00 93.44 88 ASN A O 1
ATOM 688 N N . LEU A 1 89 ? -12.460 6.782 6.547 1.00 94.56 89 LEU A N 1
ATOM 689 C CA . LEU A 1 89 ? -11.941 5.932 7.621 1.00 94.56 89 LEU A CA 1
ATOM 690 C C . LEU A 1 89 ? -11.437 6.726 8.836 1.00 94.56 89 LEU A C 1
A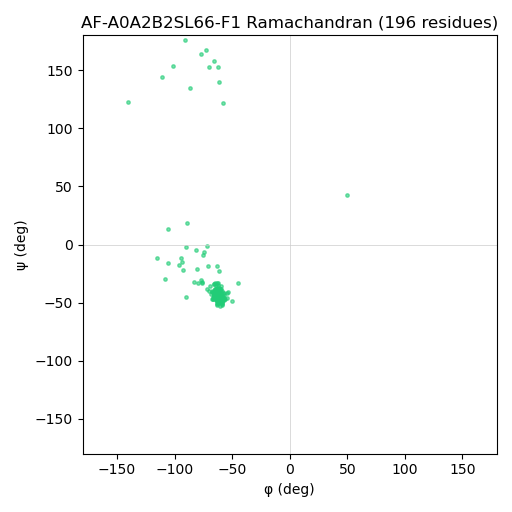TOM 692 O O . LEU A 1 89 ? -11.370 6.193 9.945 1.00 94.56 89 LEU A O 1
ATOM 696 N N . LYS A 1 90 ? -11.107 8.008 8.644 1.00 94.62 90 LYS A N 1
ATOM 697 C CA . LYS A 1 90 ? -10.540 8.894 9.668 1.00 94.62 90 LYS A CA 1
ATOM 698 C C . LYS A 1 90 ? -11.450 9.055 10.879 1.00 94.62 90 LYS A C 1
ATOM 700 O O . LYS A 1 90 ? -10.955 9.166 11.997 1.00 94.62 90 LYS A O 1
ATOM 705 N N . GLU A 1 91 ? -12.762 9.072 10.665 1.00 94.62 91 GLU A N 1
ATOM 706 C CA . GLU A 1 91 ? -13.729 9.233 11.750 1.00 94.62 91 GLU A CA 1
ATOM 707 C C . GLU A 1 91 ? -13.584 8.129 12.806 1.00 94.62 91 GLU A C 1
ATOM 709 O O . GLU A 1 91 ? -13.480 8.438 13.992 1.00 94.62 91 GLU A O 1
ATOM 714 N N . PHE A 1 92 ? -13.480 6.868 12.382 1.00 94.56 92 PHE A N 1
ATOM 715 C CA . PHE A 1 92 ? -13.312 5.731 13.291 1.00 94.56 92 PHE A CA 1
ATOM 716 C C . PHE A 1 92 ? -11.990 5.810 14.053 1.00 94.56 92 PHE A C 1
ATOM 718 O O . PHE A 1 92 ? -11.967 5.635 15.268 1.00 94.56 92 PHE A O 1
ATOM 725 N N . SER A 1 93 ? -10.893 6.137 13.359 1.00 92.00 93 SER A N 1
ATOM 726 C CA . SER A 1 93 ? -9.585 6.298 14.005 1.00 92.00 93 SER A CA 1
ATOM 727 C C . SER A 1 93 ? -9.628 7.382 15.084 1.00 92.00 93 SER A C 1
ATOM 729 O O . SER A 1 93 ? -9.134 7.167 16.187 1.00 92.00 93 SER A O 1
ATOM 731 N N . ASN A 1 94 ? -10.252 8.527 14.795 1.00 94.12 94 ASN A N 1
ATOM 732 C CA . ASN A 1 94 ? -10.384 9.619 15.757 1.00 94.12 94 ASN A CA 1
ATOM 733 C C . ASN A 1 94 ? -11.248 9.219 16.958 1.00 94.12 94 ASN A C 1
ATOM 735 O O . ASN A 1 94 ? -10.879 9.499 18.097 1.00 94.12 94 ASN A O 1
ATOM 739 N N . ARG A 1 95 ? -12.391 8.564 16.715 1.00 95.38 95 ARG A N 1
ATOM 740 C CA . ARG A 1 95 ? -13.291 8.092 17.776 1.00 95.38 95 ARG A CA 1
ATOM 741 C C . ARG A 1 95 ? -12.589 7.101 18.695 1.00 95.38 95 ARG A C 1
ATOM 743 O O . ARG A 1 95 ? -12.654 7.272 19.906 1.00 95.38 95 ARG A O 1
ATOM 750 N N . ILE A 1 96 ? -11.858 6.137 18.137 1.00 95.12 96 ILE A N 1
ATOM 751 C CA . ILE A 1 96 ? -11.067 5.168 18.906 1.00 95.12 96 ILE A CA 1
ATOM 752 C C . ILE A 1 96 ? -10.045 5.881 19.797 1.00 95.12 96 ILE A C 1
ATOM 754 O O . ILE A 1 96 ? -9.986 5.595 20.989 1.00 95.12 96 ILE A O 1
ATOM 758 N N . THR A 1 97 ? -9.299 6.853 19.262 1.00 93.75 97 THR A N 1
ATOM 759 C CA . THR A 1 97 ? -8.345 7.643 20.059 1.00 93.75 97 THR A CA 1
ATOM 760 C C . THR A 1 97 ? -9.031 8.421 21.186 1.00 93.75 97 THR A C 1
ATOM 762 O O . THR A 1 97 ? -8.519 8.461 22.302 1.00 93.75 97 THR A O 1
ATOM 765 N N . ILE A 1 98 ? -10.196 9.022 20.925 1.00 96.19 98 ILE A N 1
ATOM 766 C CA . ILE A 1 98 ? -10.964 9.757 21.942 1.00 96.19 98 ILE A CA 1
ATOM 767 C C . ILE A 1 98 ? -11.473 8.810 23.038 1.00 96.19 98 ILE A C 1
ATOM 769 O O . ILE A 1 98 ? -11.388 9.142 24.219 1.00 96.19 98 ILE A O 1
ATOM 773 N N . ILE A 1 99 ? -11.993 7.637 22.662 1.00 95.69 99 ILE A N 1
ATOM 774 C CA . ILE A 1 99 ? -12.498 6.630 23.605 1.00 95.69 99 ILE A CA 1
ATOM 775 C C . ILE A 1 99 ? -11.361 6.105 24.483 1.00 95.69 99 ILE A C 1
ATOM 777 O O . ILE A 1 99 ? -11.520 6.034 25.703 1.00 95.69 99 ILE A O 1
ATOM 781 N N . ASP A 1 100 ? -10.211 5.781 23.895 1.00 94.19 100 ASP A N 1
ATOM 782 C CA . ASP A 1 100 ? -9.062 5.259 24.635 1.00 94.19 100 ASP A CA 1
ATOM 783 C C . ASP A 1 100 ? -8.533 6.282 25.659 1.00 94.19 100 ASP A C 1
ATOM 785 O O . ASP A 1 100 ? -8.298 5.945 26.823 1.00 94.19 100 ASP A O 1
ATOM 789 N N . ALA A 1 101 ? -8.498 7.564 25.278 1.00 94.62 101 ALA A N 1
ATOM 790 C CA . ALA A 1 101 ? -8.106 8.673 26.149 1.00 94.62 101 ALA A CA 1
ATOM 791 C C . ALA A 1 101 ? -9.173 9.085 27.187 1.00 94.62 101 ALA A C 1
ATOM 793 O O . ALA A 1 101 ? -8.894 9.908 28.060 1.00 94.62 101 ALA A O 1
ATOM 794 N N . SER A 1 102 ? -10.397 8.557 27.105 1.00 95.06 102 SER A N 1
ATOM 795 C CA . SER A 1 102 ? -11.496 8.942 28.000 1.00 95.06 102 SER A CA 1
ATOM 796 C C . SER A 1 102 ? -11.325 8.399 29.428 1.00 95.06 102 SER A C 1
ATOM 798 O O . SER A 1 102 ? -10.518 7.507 29.688 1.00 95.06 102 SER A O 1
ATOM 800 N N . SER A 1 103 ? -12.123 8.899 30.374 1.00 93.25 103 SER A N 1
ATOM 801 C CA . SER A 1 103 ? -12.160 8.412 31.763 1.00 93.25 103 SER A CA 1
ATOM 802 C C . SER A 1 103 ? -13.166 7.273 31.995 1.00 93.25 103 SER A C 1
ATOM 804 O O . SER A 1 103 ? -13.577 7.052 33.132 1.00 93.25 103 SER A O 1
ATOM 806 N N . LEU A 1 104 ? -13.614 6.596 30.932 1.00 91.25 104 LEU A N 1
ATOM 807 C CA . LEU A 1 104 ? -14.474 5.415 31.039 1.00 91.25 104 LEU A CA 1
ATOM 808 C C . LEU A 1 104 ? -13.748 4.280 31.776 1.00 91.25 104 LEU A C 1
ATOM 810 O O . LEU A 1 104 ? -12.520 4.178 31.727 1.00 91.25 104 LEU A O 1
ATOM 814 N N . ASP A 1 105 ? -14.505 3.408 32.435 1.00 94.00 105 ASP A N 1
ATOM 815 C CA . ASP A 1 105 ? -13.958 2.158 32.952 1.00 94.00 105 ASP A CA 1
ATOM 816 C C . ASP A 1 105 ? -13.514 1.228 31.808 1.00 94.00 105 ASP A C 1
ATOM 818 O O . ASP A 1 105 ? -13.951 1.345 30.660 1.00 94.00 105 ASP A O 1
ATOM 822 N N . SER A 1 106 ? -12.610 0.306 32.141 1.00 92.12 106 SER A N 1
ATOM 823 C CA . SER A 1 106 ? -11.962 -0.620 31.202 1.00 92.12 106 SER A CA 1
ATOM 824 C C . SER A 1 106 ? -12.962 -1.433 30.370 1.00 92.12 106 SER A C 1
ATOM 826 O O . SER A 1 106 ? -12.801 -1.556 29.154 1.00 92.12 106 SER A O 1
ATOM 828 N N . GLU A 1 107 ? -14.043 -1.921 30.983 1.00 93.19 107 GLU A N 1
ATOM 829 C CA . GLU A 1 107 ? -15.040 -2.747 30.298 1.00 93.19 107 GLU A CA 1
ATOM 830 C C . GLU A 1 107 ? -15.809 -1.931 29.249 1.00 93.19 107 GLU A C 1
ATOM 832 O O . GLU A 1 107 ? -15.909 -2.333 28.084 1.00 93.19 107 GLU A O 1
ATOM 837 N N . ASN A 1 108 ? -16.264 -0.730 29.621 1.00 94.19 108 ASN A N 1
ATOM 838 C CA . ASN A 1 108 ? -16.941 0.176 28.696 1.00 94.19 108 ASN A CA 1
ATOM 839 C C . ASN A 1 108 ? -16.019 0.687 27.574 1.00 94.19 108 ASN A C 1
ATOM 841 O O . ASN A 1 108 ? -16.477 0.850 26.435 1.00 94.19 108 ASN A O 1
ATOM 845 N N . LYS A 1 109 ? -14.721 0.897 27.846 1.00 95.25 109 LYS A N 1
ATOM 846 C CA . LYS A 1 109 ? -13.725 1.214 26.804 1.00 95.25 109 LYS A CA 1
ATOM 847 C C . LYS A 1 109 ? -13.577 0.074 25.805 1.00 95.25 109 LYS A C 1
ATOM 849 O O . LYS A 1 109 ? -13.688 0.312 24.602 1.00 95.25 109 LYS A O 1
ATOM 854 N N . CYS A 1 110 ? -13.370 -1.147 26.296 1.00 95.12 110 CYS A N 1
ATOM 855 C CA . CYS A 1 110 ? -13.236 -2.344 25.469 1.00 95.12 110 CYS A CA 1
ATOM 856 C C . CYS A 1 110 ? -14.456 -2.533 24.559 1.00 95.12 110 CYS A C 1
ATOM 858 O O . CYS A 1 110 ? -14.303 -2.722 23.352 1.00 95.12 110 CYS A O 1
ATOM 860 N N . LEU A 1 111 ? -15.668 -2.405 25.110 1.00 95.12 111 LEU A N 1
ATOM 861 C CA . LEU A 1 111 ? -16.911 -2.508 24.344 1.00 95.12 111 LEU A CA 1
ATOM 862 C C . LEU A 1 111 ? -17.008 -1.434 23.249 1.00 95.12 111 LEU A C 1
ATOM 864 O O . LEU A 1 111 ? -17.329 -1.744 22.101 1.00 95.12 111 LEU A O 1
ATOM 868 N N . SER A 1 112 ? -16.722 -0.177 23.591 1.00 95.06 112 SER A N 1
ATOM 869 C CA . SER A 1 112 ? -16.851 0.957 22.667 1.00 95.06 112 SER A CA 1
ATOM 870 C C . SER A 1 112 ? -15.821 0.889 21.534 1.00 95.06 112 SER A C 1
ATOM 872 O O . SER A 1 112 ? -16.163 1.087 20.368 1.00 95.06 112 SER A O 1
ATOM 874 N N . ILE A 1 113 ? -14.570 0.536 21.847 1.00 96.06 113 ILE A N 1
ATOM 875 C CA . ILE A 1 113 ? -13.511 0.346 20.843 1.00 96.06 113 ILE A CA 1
ATOM 876 C C . ILE A 1 113 ? -13.839 -0.827 19.926 1.00 96.06 113 ILE A C 1
ATOM 878 O O . ILE A 1 113 ? -13.659 -0.719 18.716 1.00 96.06 113 ILE A O 1
ATOM 882 N N . LEU A 1 114 ? -14.365 -1.928 20.465 1.00 96.25 114 LEU A N 1
ATOM 883 C CA . LEU A 1 114 ? -14.782 -3.072 19.660 1.00 96.25 114 LEU A CA 1
ATOM 884 C C . LEU A 1 114 ? -15.885 -2.699 18.657 1.00 96.25 114 LEU A C 1
ATOM 886 O O . LEU A 1 114 ? -15.833 -3.120 17.499 1.00 96.25 114 LEU A O 1
ATOM 890 N N . GLN A 1 115 ? -16.868 -1.897 19.079 1.00 94.94 115 GLN A N 1
ATOM 891 C CA . GLN A 1 115 ? -17.935 -1.414 18.198 1.00 94.94 115 GLN A CA 1
ATOM 892 C C . GLN A 1 115 ? -17.379 -0.554 17.057 1.00 94.94 115 GLN A C 1
ATOM 894 O O . GLN A 1 115 ? -17.691 -0.808 15.891 1.00 94.94 115 GLN A O 1
ATOM 899 N N . GLU A 1 116 ? -16.518 0.416 17.368 1.00 96.38 116 GLU A N 1
ATOM 900 C CA . GLU A 1 116 ? -15.875 1.265 16.358 1.00 96.38 116 GLU A CA 1
ATOM 901 C C . GLU A 1 116 ? -14.955 0.451 15.431 1.00 96.38 116 GLU A C 1
ATOM 903 O O . GLU A 1 116 ? -14.968 0.643 14.215 1.00 96.38 116 GLU A O 1
ATOM 908 N N . ALA A 1 117 ? -14.224 -0.534 15.964 1.00 96.38 117 ALA A N 1
ATOM 909 C CA . ALA A 1 117 ? -13.390 -1.442 15.179 1.00 96.38 117 ALA A CA 1
ATOM 910 C C . ALA A 1 117 ? -14.210 -2.293 14.197 1.00 96.38 117 ALA A C 1
ATOM 912 O O . ALA A 1 117 ? -13.787 -2.520 13.061 1.00 96.38 117 ALA A O 1
ATOM 913 N N . HIS A 1 118 ? -15.405 -2.736 14.597 1.00 95.88 118 HIS A N 1
ATOM 914 C CA . HIS A 1 118 ? -16.322 -3.462 13.717 1.00 95.88 118 HIS A CA 1
ATOM 915 C C . HIS A 1 118 ? -16.869 -2.580 12.590 1.00 95.88 118 HIS A C 1
ATOM 917 O O . HIS A 1 118 ? -16.957 -3.022 11.440 1.00 95.88 118 HIS A O 1
ATOM 923 N N . LEU A 1 119 ? -17.211 -1.323 12.889 1.00 95.75 119 LEU A N 1
ATOM 924 C CA . LEU A 1 119 ? -17.638 -0.358 11.873 1.00 95.75 119 LEU A CA 1
ATOM 925 C C . LEU A 1 119 ? -16.503 -0.037 10.897 1.00 95.75 119 LEU A C 1
ATOM 927 O O . LEU A 1 119 ? -16.715 -0.081 9.684 1.00 95.75 119 LEU A O 1
ATOM 931 N N . PHE A 1 120 ? -15.291 0.184 11.410 1.00 96.94 120 PHE A N 1
ATOM 932 C CA . PHE A 1 120 ? -14.093 0.360 10.596 1.00 96.94 120 PHE A CA 1
ATOM 933 C C . PHE A 1 120 ? -13.860 -0.842 9.676 1.00 96.94 120 PHE A C 1
ATOM 935 O O . PHE A 1 120 ? -13.670 -0.665 8.475 1.00 96.94 120 PHE A O 1
ATOM 942 N N . TYR A 1 121 ? -13.929 -2.069 10.207 1.00 96.31 121 TYR A N 1
ATOM 943 C CA . TYR A 1 121 ? -13.752 -3.294 9.426 1.00 96.31 121 TYR A CA 1
ATOM 944 C C . TYR A 1 121 ? -14.753 -3.380 8.267 1.00 96.31 121 TYR A C 1
ATOM 946 O O . TYR A 1 121 ? -14.361 -3.656 7.132 1.00 96.31 121 TYR A O 1
ATOM 954 N N . LYS A 1 122 ? -16.038 -3.114 8.539 1.00 95.88 122 LYS A N 1
ATOM 955 C CA . LYS A 1 122 ? -17.089 -3.100 7.512 1.00 95.88 122 LYS A CA 1
ATOM 956 C C . LYS A 1 122 ? -16.842 -2.029 6.458 1.00 95.88 122 LYS A C 1
ATOM 958 O O . LYS A 1 122 ? -16.997 -2.301 5.271 1.00 95.88 122 LYS A O 1
ATOM 963 N N . GLN A 1 123 ? -16.453 -0.829 6.881 1.00 96.25 123 GLN A N 1
ATOM 964 C CA . GLN A 1 123 ? -16.176 0.261 5.955 1.00 96.25 123 GLN A CA 1
ATOM 965 C C . GLN A 1 123 ? -14.957 -0.049 5.082 1.00 96.25 123 GLN A C 1
ATOM 967 O O . GLN A 1 123 ? -14.978 0.226 3.883 1.00 96.25 123 GLN A O 1
ATOM 972 N N . LEU A 1 124 ? -13.914 -0.650 5.652 1.00 95.94 124 LEU A N 1
ATOM 973 C CA . LEU A 1 124 ? -12.730 -1.075 4.914 1.00 95.94 124 LEU A CA 1
ATOM 974 C C . LEU A 1 124 ? -13.083 -2.132 3.857 1.00 95.94 124 LEU A C 1
ATOM 976 O O . LEU A 1 124 ? -12.682 -1.998 2.703 1.00 95.94 124 LEU A O 1
ATOM 980 N N . ASP A 1 125 ? -13.894 -3.130 4.222 1.00 95.31 125 ASP A N 1
ATOM 981 C CA . ASP A 1 125 ? -14.356 -4.181 3.306 1.00 95.31 125 ASP A CA 1
ATOM 982 C C . ASP A 1 125 ? -15.229 -3.622 2.169 1.00 95.31 125 ASP A C 1
ATOM 984 O O . ASP A 1 125 ? -15.006 -3.929 0.998 1.00 95.31 125 ASP A O 1
ATOM 988 N N . ALA A 1 126 ? -16.143 -2.698 2.482 1.00 96.25 126 ALA A N 1
ATOM 989 C CA . ALA A 1 126 ? -16.971 -2.016 1.485 1.00 96.25 126 ALA A CA 1
ATOM 990 C C . ALA A 1 126 ? -16.153 -1.198 0.468 1.00 96.25 126 ALA A C 1
ATOM 992 O O . ALA A 1 126 ? -16.621 -0.924 -0.635 1.00 96.25 126 ALA A O 1
ATOM 993 N N . ASN A 1 127 ? -14.929 -0.807 0.826 1.00 95.81 127 ASN A N 1
ATOM 994 C CA . ASN A 1 127 ? -14.033 -0.022 -0.017 1.00 95.81 127 ASN A CA 1
ATOM 995 C C . ASN A 1 127 ? -12.869 -0.846 -0.601 1.00 95.81 127 ASN A C 1
ATOM 997 O O . ASN A 1 127 ? -11.919 -0.278 -1.147 1.00 95.81 127 ASN A O 1
ATOM 1001 N N . LYS A 1 128 ? -12.936 -2.181 -0.532 1.00 94.56 128 LYS A N 1
ATOM 1002 C CA . LYS A 1 128 ? -11.851 -3.070 -0.964 1.00 94.56 128 LYS A CA 1
ATOM 1003 C C . LYS A 1 128 ? -11.448 -2.868 -2.425 1.00 94.56 128 LYS A C 1
AT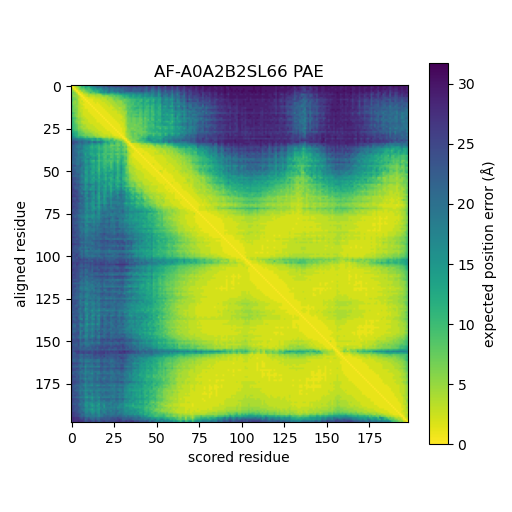OM 1005 O O . LYS A 1 128 ? -10.263 -2.799 -2.729 1.00 94.56 128 LYS A O 1
ATOM 1010 N N . GLU A 1 129 ? -12.409 -2.694 -3.328 1.00 94.50 129 GLU A N 1
ATOM 1011 C CA . GLU A 1 129 ? -12.115 -2.443 -4.746 1.00 94.50 129 GLU A CA 1
ATOM 1012 C C . GLU A 1 129 ? -11.290 -1.159 -4.949 1.00 94.50 129 GLU A C 1
ATOM 1014 O O . GLU A 1 129 ? -10.311 -1.149 -5.698 1.00 94.50 129 GLU A O 1
ATOM 1019 N N . LEU A 1 130 ? -11.637 -0.083 -4.234 1.00 94.19 130 LEU A N 1
ATOM 1020 C CA . LEU A 1 130 ? -10.913 1.186 -4.308 1.00 94.19 130 LEU A CA 1
ATOM 1021 C C . LEU A 1 130 ? -9.481 1.056 -3.786 1.00 94.19 130 LEU A C 1
ATOM 1023 O O . LEU A 1 130 ? -8.577 1.646 -4.378 1.00 94.19 130 LEU A O 1
ATOM 1027 N N . ILE A 1 131 ? -9.275 0.277 -2.723 1.00 95.06 131 ILE A N 1
ATOM 1028 C CA . ILE A 1 131 ? -7.946 -0.028 -2.180 1.00 95.06 131 ILE A CA 1
ATOM 1029 C C . ILE A 1 131 ? -7.111 -0.750 -3.243 1.00 95.06 131 ILE A C 1
ATOM 1031 O O . ILE A 1 131 ? -6.045 -0.269 -3.615 1.00 95.06 131 ILE A O 1
ATOM 1035 N N . TYR A 1 132 ? -7.632 -1.835 -3.816 1.00 94.56 132 TYR A N 1
ATOM 1036 C CA . TYR A 1 132 ? -6.918 -2.635 -4.816 1.00 94.56 132 TYR A CA 1
ATOM 1037 C C . TYR A 1 132 ? -6.589 -1.866 -6.104 1.00 94.56 132 TYR A C 1
ATOM 1039 O O . TYR A 1 132 ? -5.567 -2.125 -6.736 1.00 94.56 132 TYR A O 1
ATOM 1047 N N . LYS A 1 133 ? -7.445 -0.924 -6.512 1.00 94.06 133 LYS A N 1
ATOM 1048 C CA . LYS A 1 133 ? -7.255 -0.154 -7.748 1.00 94.06 133 LYS A CA 1
ATOM 1049 C C . LYS A 1 133 ? -6.245 0.989 -7.604 1.00 94.06 133 LYS A C 1
ATOM 1051 O O . LYS A 1 133 ? -5.585 1.346 -8.582 1.00 94.06 133 LYS A O 1
ATOM 1056 N N . ASN A 1 134 ? -6.164 1.604 -6.424 1.00 94.50 134 ASN A N 1
ATOM 1057 C CA . ASN A 1 134 ? -5.481 2.892 -6.253 1.00 94.50 134 ASN A CA 1
ATOM 1058 C C . ASN A 1 134 ? -4.245 2.840 -5.352 1.00 94.50 134 ASN A C 1
ATOM 1060 O O . ASN A 1 134 ? -3.484 3.806 -5.342 1.00 94.50 134 ASN A O 1
ATOM 1064 N N . ILE A 1 135 ? -4.037 1.741 -4.630 1.00 94.88 135 ILE A N 1
ATOM 1065 C CA . ILE A 1 135 ? -2.922 1.566 -3.698 1.00 94.88 135 ILE A CA 1
ATOM 1066 C C . ILE A 1 135 ? -1.954 0.527 -4.257 1.00 94.88 135 ILE A C 1
ATOM 1068 O O . ILE A 1 135 ? -2.363 -0.446 -4.893 1.00 94.88 135 ILE A O 1
ATOM 1072 N N . ASP A 1 136 ? -0.660 0.743 -4.027 1.00 94.00 136 ASP A N 1
ATOM 1073 C CA . ASP A 1 136 ? 0.371 -0.198 -4.450 1.00 94.00 136 ASP A CA 1
ATOM 1074 C C . ASP A 1 136 ? 0.188 -1.562 -3.779 1.00 94.00 136 ASP A C 1
ATOM 1076 O O . ASP A 1 136 ? -0.130 -1.673 -2.592 1.00 94.00 136 ASP A O 1
ATOM 1080 N N . TYR A 1 137 ? 0.418 -2.613 -4.561 1.00 92.88 137 TYR A N 1
ATOM 1081 C CA . TYR A 1 137 ? 0.107 -3.992 -4.195 1.00 92.88 137 TYR A CA 1
ATOM 1082 C C . TYR A 1 137 ? 0.719 -4.432 -2.857 1.00 92.88 137 TYR A C 1
ATOM 1084 O O . TYR A 1 137 ? 0.041 -5.077 -2.059 1.00 92.88 137 TYR A O 1
ATOM 1092 N N . ASP A 1 138 ? 1.962 -4.040 -2.573 1.00 95.00 138 ASP A N 1
ATOM 1093 C CA . ASP A 1 138 ? 2.638 -4.391 -1.319 1.00 95.00 138 ASP A CA 1
ATOM 1094 C C . ASP A 1 138 ? 1.902 -3.816 -0.099 1.00 95.00 138 ASP A C 1
ATOM 1096 O O . ASP A 1 138 ? 1.721 -4.501 0.910 1.00 95.00 138 ASP A O 1
ATOM 1100 N N . LYS A 1 139 ? 1.386 -2.584 -0.210 1.00 96.44 139 LYS A N 1
ATOM 1101 C CA . LYS A 1 139 ? 0.576 -1.956 0.842 1.00 96.44 139 LYS A CA 1
ATOM 1102 C C . LYS A 1 139 ? -0.808 -2.587 0.942 1.00 96.44 139 LYS A C 1
ATOM 1104 O O . LYS A 1 139 ? -1.292 -2.790 2.053 1.00 96.44 139 LYS A O 1
ATOM 1109 N N . VAL A 1 140 ? -1.425 -2.950 -0.185 1.00 97.00 140 VAL A N 1
ATOM 1110 C CA . VAL A 1 140 ? -2.695 -3.700 -0.196 1.00 97.00 140 VAL A CA 1
ATOM 1111 C C . VAL A 1 140 ? -2.557 -5.012 0.579 1.00 97.00 140 VAL A C 1
ATOM 1113 O O . VAL A 1 140 ? -3.414 -5.321 1.401 1.00 97.00 140 VAL A O 1
ATOM 1116 N N . HIS A 1 141 ? -1.457 -5.747 0.393 1.00 96.88 141 HIS A N 1
ATOM 1117 C CA . HIS A 1 141 ? -1.187 -6.977 1.148 1.00 96.88 141 HIS A CA 1
ATOM 1118 C C . HIS A 1 141 ? -1.077 -6.751 2.649 1.00 96.88 141 HIS A C 1
ATOM 1120 O O . HIS A 1 141 ? -1.631 -7.528 3.428 1.00 96.88 141 HIS A O 1
ATOM 1126 N N . MET A 1 142 ? -0.396 -5.683 3.061 1.00 97.00 142 MET A N 1
ATOM 1127 C CA . MET A 1 142 ? -0.283 -5.336 4.476 1.00 97.00 142 MET A CA 1
ATOM 1128 C C . MET A 1 142 ? -1.641 -4.944 5.069 1.00 97.00 142 MET A C 1
ATOM 1130 O O . MET A 1 142 ? -1.999 -5.419 6.146 1.00 97.00 142 MET A O 1
ATOM 1134 N N . ILE A 1 143 ? -2.441 -4.151 4.347 1.00 97.50 143 ILE A N 1
ATOM 1135 C CA . ILE A 1 143 ? -3.814 -3.809 4.750 1.00 97.50 143 ILE A CA 1
ATOM 1136 C C . ILE A 1 143 ? -4.656 -5.080 4.908 1.00 97.50 143 ILE A C 1
ATOM 1138 O O . ILE A 1 143 ? -5.293 -5.266 5.944 1.00 97.50 143 ILE A O 1
ATOM 1142 N N . ASP A 1 144 ? -4.613 -5.985 3.930 1.00 97.00 144 ASP A N 1
ATOM 1143 C CA . ASP A 1 144 ? -5.330 -7.261 3.971 1.00 97.00 144 ASP A CA 1
ATOM 1144 C C . ASP A 1 144 ? -4.879 -8.134 5.152 1.00 97.00 144 ASP A C 1
ATOM 1146 O O . ASP A 1 144 ? -5.701 -8.799 5.785 1.00 97.00 144 ASP A O 1
ATOM 1150 N N . TYR A 1 145 ? -3.583 -8.147 5.471 1.00 97.44 145 TYR A N 1
ATOM 1151 C CA . TYR A 1 145 ? -3.048 -8.857 6.631 1.00 97.44 145 TYR A CA 1
ATOM 1152 C C . TYR A 1 145 ? -3.600 -8.290 7.947 1.00 97.44 145 TYR A C 1
ATOM 1154 O O . TYR A 1 145 ? -4.136 -9.036 8.778 1.00 97.44 145 TYR A O 1
ATOM 1162 N N . TYR A 1 146 ? -3.541 -6.970 8.133 1.00 97.44 146 TYR A N 1
ATOM 1163 C CA . TYR A 1 146 ? -4.089 -6.325 9.325 1.00 97.44 146 TYR A CA 1
ATOM 1164 C C . TYR A 1 146 ? -5.605 -6.513 9.426 1.00 97.44 146 TYR A C 1
ATOM 1166 O O . TYR A 1 146 ? -6.103 -6.870 10.492 1.00 97.44 146 TYR A O 1
ATOM 1174 N N . GLN A 1 147 ? -6.338 -6.397 8.317 1.00 96.06 147 GLN A N 1
ATOM 1175 C CA . GLN A 1 147 ? -7.778 -6.642 8.284 1.00 96.06 147 GLN A CA 1
ATOM 1176 C C . GLN A 1 147 ? -8.113 -8.094 8.657 1.00 96.06 147 GLN A C 1
ATOM 1178 O O . GLN A 1 147 ? -8.998 -8.337 9.479 1.00 96.06 147 GLN A O 1
ATOM 1183 N N . LYS A 1 148 ? -7.391 -9.080 8.108 1.00 96.44 148 LYS A N 1
ATOM 1184 C CA . LYS A 1 148 ? -7.586 -10.504 8.439 1.00 96.44 148 LYS A CA 1
ATOM 1185 C C . LYS A 1 148 ? -7.333 -10.798 9.911 1.00 96.44 148 LYS A C 1
ATOM 1187 O O . LYS A 1 148 ? -8.049 -11.611 10.483 1.00 96.44 148 LYS A O 1
ATOM 1192 N N . THR A 1 149 ? -6.348 -10.144 10.524 1.00 95.69 149 THR A N 1
ATOM 1193 C CA . THR A 1 149 ? -6.051 -10.324 11.954 1.00 95.69 149 THR A CA 1
ATOM 1194 C C . THR A 1 149 ? -6.979 -9.521 12.871 1.00 95.69 149 THR A C 1
ATOM 1196 O O . THR A 1 149 ? -7.158 -9.902 14.022 1.00 95.69 149 THR A O 1
ATOM 1199 N N . LEU A 1 150 ? -7.624 -8.463 12.367 1.00 94.81 150 LEU A N 1
ATOM 1200 C CA . LEU A 1 150 ? -8.665 -7.702 13.068 1.00 94.81 150 LEU A CA 1
ATOM 1201 C C . LEU A 1 150 ? -10.021 -8.438 13.088 1.00 94.81 150 LEU A C 1
ATOM 1203 O O . LEU A 1 150 ? -10.780 -8.345 14.053 1.00 94.81 150 LEU A O 1
ATOM 1207 N N . GLY A 1 151 ? -10.327 -9.204 12.037 1.00 93.69 151 GLY A N 1
ATOM 1208 C CA . GLY A 1 151 ? -11.595 -9.930 11.883 1.00 93.69 151 GLY A CA 1
ATOM 1209 C C . GLY A 1 151 ? -11.963 -10.867 13.050 1.00 93.69 151 GLY A C 1
ATOM 1210 O O . GLY A 1 151 ? -13.108 -10.839 13.495 1.00 93.69 151 GLY A O 1
ATOM 1211 N N . PRO A 1 152 ? -11.044 -11.696 13.577 1.00 94.69 152 PRO A N 1
ATOM 1212 C CA . PRO A 1 152 ? -11.313 -12.524 14.751 1.00 94.69 152 PRO A CA 1
ATOM 1213 C C . P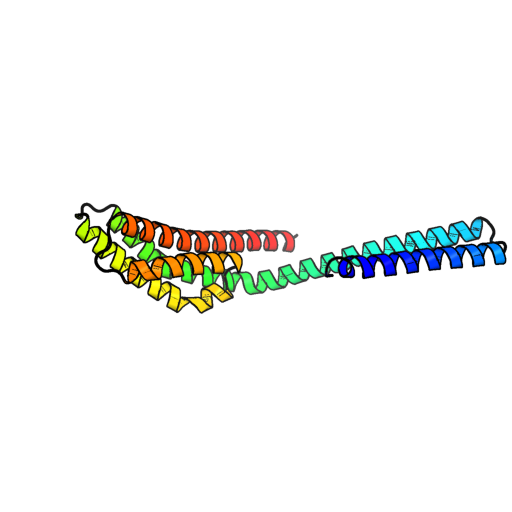RO A 1 152 ? -11.613 -11.710 16.015 1.00 94.69 152 PRO A C 1
ATOM 1215 O O . PRO A 1 152 ? -12.539 -12.058 16.742 1.00 94.69 152 PRO A O 1
ATOM 1218 N N . ILE A 1 153 ? -10.879 -10.613 16.245 1.00 92.12 153 ILE A N 1
ATOM 1219 C CA . ILE A 1 153 ? -11.039 -9.773 17.443 1.00 92.12 153 ILE A CA 1
ATOM 1220 C C . ILE A 1 153 ? -12.406 -9.082 17.419 1.00 92.12 153 ILE A C 1
ATOM 1222 O O . ILE A 1 153 ? -13.151 -9.146 18.389 1.00 92.12 153 ILE A O 1
ATOM 1226 N N . THR A 1 154 ? -12.790 -8.521 16.268 1.00 92.25 154 THR A N 1
ATOM 1227 C CA . THR A 1 154 ? -14.083 -7.827 16.079 1.00 92.25 154 THR A CA 1
ATOM 1228 C C . THR A 1 154 ? -15.317 -8.719 16.248 1.00 92.25 154 THR A C 1
ATOM 1230 O O . THR A 1 154 ? -16.417 -8.214 16.457 1.00 92.25 154 THR A O 1
ATOM 1233 N N . ARG A 1 155 ? -15.160 -10.046 16.175 1.00 92.06 155 ARG A N 1
ATOM 1234 C CA . ARG A 1 155 ? -16.249 -11.019 16.377 1.00 92.06 155 ARG A CA 1
ATOM 1235 C C . ARG A 1 155 ? -16.341 -11.536 17.811 1.00 92.06 155 ARG A C 1
ATOM 1237 O O . ARG A 1 155 ? -17.311 -12.219 18.135 1.00 92.06 155 ARG A O 1
ATOM 1244 N N . LYS A 1 156 ? -15.337 -11.266 18.645 1.00 88.94 156 LYS A N 1
ATOM 1245 C CA . LYS A 1 156 ? -15.278 -11.739 20.026 1.00 88.94 156 LYS A CA 1
ATOM 1246 C C . LYS A 1 156 ? -16.015 -10.757 20.939 1.00 88.94 156 LYS A C 1
ATOM 1248 O O . LYS A 1 156 ? -15.818 -9.554 20.831 1.00 88.94 156 LYS A O 1
ATOM 1253 N N . LEU A 1 157 ? -16.852 -11.268 21.842 1.00 86.25 157 LEU A N 1
ATOM 1254 C CA . LEU A 1 157 ? -17.504 -10.470 22.881 1.00 86.25 157 LEU A CA 1
ATOM 1255 C C . LEU A 1 157 ? -17.526 -11.266 24.199 1.00 86.25 157 LEU A C 1
ATOM 1257 O O . LEU A 1 157 ? -18.086 -12.366 24.200 1.00 86.25 157 LEU A O 1
ATOM 1261 N N . PRO A 1 158 ? -16.959 -10.754 25.309 1.00 88.44 158 PRO A N 1
ATOM 1262 C CA . PRO A 1 158 ? -16.146 -9.535 25.435 1.00 88.44 158 PRO A CA 1
ATOM 1263 C C . PRO A 1 158 ? -14.696 -9.720 24.935 1.00 88.44 158 PRO A C 1
ATOM 1265 O O . PRO A 1 158 ? -14.217 -10.848 24.789 1.00 88.44 158 PRO A O 1
ATOM 1268 N N . ILE A 1 159 ? -13.997 -8.605 24.698 1.00 93.19 159 ILE A N 1
ATOM 1269 C CA . ILE A 1 159 ? -12.538 -8.566 24.490 1.00 93.19 159 ILE A CA 1
ATOM 1270 C C . ILE A 1 159 ? -11.833 -8.105 25.770 1.00 93.19 159 ILE A C 1
ATOM 1272 O O . ILE A 1 159 ? -12.438 -7.404 26.580 1.00 93.19 159 ILE A O 1
ATOM 1276 N N . ASN A 1 160 ? -10.573 -8.500 25.957 1.00 94.38 160 ASN A N 1
ATOM 1277 C CA . ASN A 1 160 ? -9.732 -7.998 27.050 1.00 94.38 160 ASN A CA 1
ATOM 1278 C C . ASN A 1 160 ? -8.922 -6.748 26.626 1.00 94.38 160 ASN A C 1
ATOM 1280 O O . ASN A 1 160 ? -8.958 -6.340 25.465 1.00 94.38 160 ASN A O 1
ATOM 1284 N N . GLU A 1 161 ? -8.179 -6.146 27.561 1.00 93.81 161 GLU A N 1
ATOM 1285 C CA . GLU A 1 161 ? -7.350 -4.955 27.293 1.00 93.81 161 GLU A CA 1
ATOM 1286 C C . GLU A 1 161 ? -6.254 -5.206 26.241 1.00 93.81 161 GLU A C 1
ATOM 1288 O O . GLU A 1 161 ? -6.040 -4.363 25.377 1.00 93.81 161 GLU A O 1
ATOM 1293 N N . GLU A 1 162 ? -5.617 -6.382 26.240 1.00 95.81 162 GLU A N 1
ATOM 1294 C CA . GLU A 1 162 ? -4.597 -6.733 25.235 1.00 95.81 162 GLU A CA 1
ATOM 1295 C C . GLU A 1 162 ? -5.190 -6.786 23.817 1.00 95.81 162 GLU A C 1
ATOM 1297 O O . GLU A 1 162 ? -4.604 -6.300 22.851 1.00 95.81 162 GLU A O 1
ATOM 1302 N N . GLU A 1 163 ? -6.386 -7.359 23.679 1.00 95.44 163 GLU A N 1
ATOM 1303 C CA . GLU A 1 163 ? -7.127 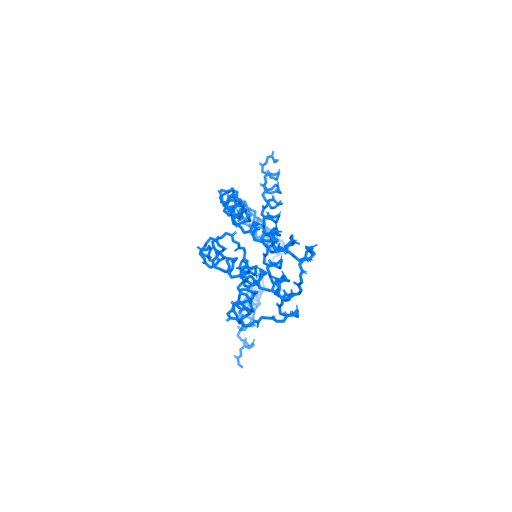-7.429 22.422 1.00 95.44 163 GLU A CA 1
ATOM 1304 C C . GLU A 1 163 ? -7.634 -6.053 21.983 1.00 95.44 163 GLU A C 1
ATOM 1306 O O . GLU A 1 163 ? -7.646 -5.757 20.785 1.00 95.44 163 GLU A O 1
ATOM 1311 N N . LYS A 1 164 ? -8.024 -5.200 22.938 1.00 95.56 164 LYS A N 1
ATOM 1312 C CA . LYS A 1 164 ? -8.377 -3.797 22.698 1.00 95.56 164 LYS A CA 1
ATOM 1313 C C . LYS A 1 164 ? -7.173 -3.035 22.138 1.00 95.56 164 LYS A C 1
ATOM 1315 O O . LYS A 1 164 ? -7.307 -2.413 21.085 1.00 95.56 164 LYS A O 1
ATOM 1320 N N . ASP A 1 165 ? -6.002 -3.143 22.762 1.00 96.62 165 ASP A N 1
ATOM 1321 C CA . ASP A 1 165 ? -4.770 -2.505 22.280 1.00 96.62 165 ASP A CA 1
ATOM 1322 C C . ASP A 1 165 ? -4.375 -3.028 20.888 1.00 96.62 165 ASP A C 1
ATOM 1324 O O . ASP A 1 165 ? -4.092 -2.244 19.979 1.00 96.62 165 ASP A O 1
ATOM 1328 N N . ALA A 1 166 ? -4.472 -4.343 20.661 1.00 96.25 166 ALA A N 1
ATOM 1329 C CA . ALA A 1 166 ? -4.221 -4.945 19.351 1.00 96.25 166 ALA A CA 1
ATOM 1330 C C . ALA A 1 166 ? -5.207 -4.461 18.268 1.00 96.25 166 ALA A C 1
ATOM 1332 O O . ALA A 1 166 ? -4.832 -4.316 17.102 1.00 96.25 166 ALA A O 1
ATOM 1333 N N . CYS A 1 167 ? -6.472 -4.207 18.621 1.00 95.81 167 CYS A N 1
ATOM 1334 C CA . CYS A 1 167 ? -7.455 -3.591 17.725 1.00 95.81 167 CYS A CA 1
ATOM 1335 C C . CYS A 1 167 ? -7.023 -2.183 17.304 1.00 95.81 167 CYS A C 1
ATOM 1337 O O . CYS A 1 167 ? -7.023 -1.874 16.108 1.00 95.81 167 CYS A O 1
ATOM 1339 N N . ILE A 1 168 ? -6.635 -1.349 18.274 1.00 96.81 168 ILE A N 1
ATOM 1340 C CA . ILE A 1 168 ? -6.176 0.024 18.035 1.00 96.81 168 ILE A CA 1
ATOM 1341 C C . ILE A 1 168 ? -4.955 0.011 17.111 1.00 96.81 168 ILE A C 1
ATOM 1343 O O . ILE A 1 168 ? -4.960 0.686 16.079 1.00 96.81 168 ILE A O 1
ATOM 1347 N N . GLU A 1 169 ? -3.948 -0.804 17.432 1.00 97.69 169 GLU A N 1
ATOM 1348 C CA . GLU A 1 169 ? -2.704 -0.913 16.667 1.00 97.69 169 GLU A CA 1
ATOM 1349 C C . GLU A 1 169 ? -2.969 -1.291 15.203 1.00 97.69 169 GLU A C 1
ATOM 1351 O O . GLU A 1 169 ? -2.433 -0.670 14.282 1.00 97.69 169 GLU A O 1
ATOM 1356 N N . LYS A 1 170 ? -3.833 -2.283 14.955 1.00 97.12 170 LYS A N 1
ATOM 1357 C CA . LYS A 1 170 ? -4.170 -2.724 13.591 1.00 97.12 170 LYS A CA 1
ATOM 1358 C C . LYS A 1 170 ? -4.866 -1.631 12.791 1.00 97.12 170 LYS A C 1
ATOM 1360 O O . LYS A 1 170 ? -4.540 -1.431 11.621 1.00 97.12 170 LYS A O 1
ATOM 1365 N N . ILE A 1 171 ? -5.808 -0.918 13.405 1.00 96.88 171 ILE A N 1
ATOM 1366 C CA . ILE A 1 171 ? -6.542 0.171 12.750 1.00 96.88 171 ILE A CA 1
ATOM 1367 C C . ILE A 1 171 ? -5.600 1.330 12.418 1.00 96.88 171 ILE A C 1
ATOM 1369 O O . ILE A 1 171 ? -5.606 1.824 11.289 1.00 96.88 171 ILE A O 1
ATOM 1373 N N . GLN A 1 172 ? -4.741 1.713 13.363 1.00 96.50 172 GLN A N 1
ATOM 1374 C CA . GLN A 1 172 ? -3.723 2.742 13.156 1.00 96.50 172 GLN A CA 1
ATOM 1375 C C . GLN A 1 172 ? -2.708 2.332 12.086 1.00 96.50 172 GLN A C 1
ATOM 1377 O O . GLN A 1 172 ? -2.343 3.160 11.255 1.00 96.50 172 GLN A O 1
ATOM 1382 N N . SER A 1 173 ? -2.308 1.059 12.045 1.00 97.56 173 SER A N 1
ATOM 1383 C CA . SER A 1 173 ? -1.394 0.533 11.025 1.00 97.56 173 SER A CA 1
ATOM 1384 C C . SER A 1 173 ? -1.999 0.623 9.624 1.00 97.56 173 SER A C 1
ATOM 1386 O O . SER A 1 173 ? -1.352 1.107 8.697 1.00 97.56 173 SER A O 1
ATOM 1388 N N . ILE A 1 174 ? -3.268 0.229 9.468 1.00 97.38 174 ILE A N 1
ATOM 1389 C CA . ILE A 1 174 ? -3.990 0.364 8.194 1.00 97.38 174 ILE A CA 1
ATOM 1390 C C . ILE A 1 174 ? -4.066 1.838 7.790 1.00 97.38 174 ILE A C 1
ATOM 1392 O O . ILE A 1 174 ? -3.743 2.182 6.656 1.00 97.38 174 ILE A O 1
ATOM 1396 N N . PHE A 1 175 ? -4.449 2.721 8.713 1.00 95.62 175 PHE A N 1
ATOM 1397 C CA . PHE A 1 175 ? -4.554 4.151 8.426 1.00 95.62 175 PHE A CA 1
ATOM 1398 C C . PHE A 1 175 ? -3.196 4.777 8.065 1.00 95.62 175 PHE A C 1
ATOM 1400 O O . PHE A 1 175 ? -3.113 5.580 7.135 1.00 95.62 175 PHE A O 1
ATOM 1407 N N . GLY A 1 176 ? -2.123 4.359 8.739 1.00 96.25 176 GLY A N 1
ATOM 1408 C CA . GLY A 1 176 ? -0.747 4.755 8.445 1.00 96.25 176 GLY A CA 1
ATOM 1409 C C . GLY A 1 176 ? -0.323 4.386 7.024 1.00 96.25 176 GLY A C 1
ATOM 1410 O O . GLY A 1 176 ? 0.182 5.244 6.304 1.00 96.25 176 GLY A O 1
ATOM 1411 N N . LEU A 1 177 ? -0.622 3.162 6.576 1.00 97.06 177 LEU A N 1
ATOM 1412 C CA . LEU A 1 177 ? -0.346 2.717 5.203 1.00 97.06 177 LEU A CA 1
ATOM 1413 C C . LEU A 1 177 ? -1.109 3.538 4.153 1.00 97.06 177 LEU A C 1
ATOM 1415 O O . LEU A 1 177 ? -0.563 3.847 3.093 1.00 97.06 177 LEU A O 1
ATOM 1419 N N . LEU A 1 178 ? -2.361 3.917 4.436 1.00 96.75 178 LEU A N 1
ATOM 1420 C CA . LEU A 1 178 ? -3.143 4.780 3.543 1.00 96.75 178 LEU A CA 1
ATOM 1421 C C . LEU A 1 178 ? -2.510 6.174 3.417 1.00 96.75 178 LEU A C 1
ATOM 1423 O O . LEU A 1 178 ? -2.378 6.695 2.307 1.00 96.75 178 LEU A O 1
ATOM 1427 N N . LEU A 1 179 ? -2.092 6.767 4.540 1.00 96.62 179 LEU A N 1
ATOM 1428 C CA . LEU A 1 179 ? -1.420 8.069 4.564 1.00 96.62 179 LEU A CA 1
ATOM 1429 C C . LEU A 1 179 ? -0.065 8.030 3.854 1.00 96.62 179 LEU A C 1
ATOM 1431 O O . LEU A 1 179 ? 0.237 8.918 3.059 1.00 96.62 179 LEU A O 1
ATOM 1435 N N . GLU A 1 180 ? 0.736 6.995 4.099 1.00 96.69 180 GLU A N 1
ATOM 1436 C CA . GLU A 1 180 ? 2.008 6.782 3.410 1.00 96.69 180 GLU A CA 1
ATOM 1437 C C . GLU A 1 180 ? 1.796 6.656 1.897 1.00 96.69 180 GLU A C 1
ATOM 1439 O O . GLU A 1 180 ? 2.446 7.356 1.122 1.00 96.69 180 GLU A O 1
ATOM 1444 N N . SER A 1 181 ? 0.819 5.847 1.470 1.00 96.06 181 SER A N 1
ATOM 1445 C CA . SER A 1 181 ? 0.467 5.707 0.054 1.00 96.06 181 SER A CA 1
ATOM 1446 C C . SER A 1 181 ? 0.075 7.043 -0.577 1.00 96.06 181 SER A C 1
ATOM 1448 O O . SER A 1 181 ? 0.477 7.325 -1.706 1.00 96.06 181 SER A O 1
ATOM 1450 N N . LYS A 1 182 ? -0.696 7.879 0.130 1.00 96.62 182 LYS A N 1
ATOM 1451 C CA . LYS A 1 182 ? -1.042 9.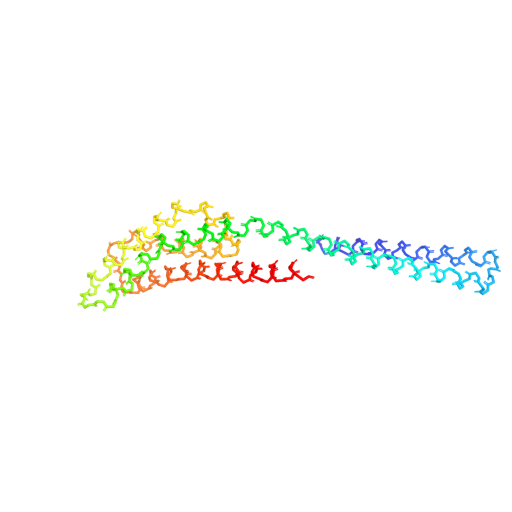226 -0.338 1.00 96.62 182 LYS A CA 1
ATOM 1452 C C . LYS A 1 182 ? 0.210 10.089 -0.499 1.00 96.62 182 LYS A C 1
ATOM 1454 O O . LYS A 1 182 ? 0.414 10.669 -1.562 1.00 96.62 182 LYS A O 1
ATOM 1459 N N . ASN A 1 183 ? 1.060 10.141 0.523 1.00 96.50 183 ASN A N 1
ATOM 1460 C CA . ASN A 1 183 ? 2.261 10.977 0.531 1.00 96.50 183 ASN A CA 1
ATOM 1461 C C . ASN A 1 183 ? 3.249 10.585 -0.574 1.00 96.50 183 ASN A C 1
ATOM 1463 O O . ASN A 1 183 ? 3.848 11.452 -1.214 1.00 96.50 183 ASN A O 1
ATOM 1467 N N . GLU A 1 184 ? 3.414 9.288 -0.829 1.00 95.38 184 GLU A N 1
ATOM 1468 C CA . GLU A 1 184 ? 4.244 8.795 -1.926 1.00 95.38 184 GLU A CA 1
ATOM 1469 C C . GLU A 1 184 ? 3.676 9.168 -3.296 1.00 95.38 184 GLU A C 1
ATOM 1471 O O . GLU A 1 184 ? 4.424 9.634 -4.160 1.00 95.38 184 GLU A O 1
ATOM 1476 N N . LEU A 1 185 ? 2.361 9.012 -3.493 1.00 94.69 185 LEU A N 1
ATOM 1477 C CA . LEU A 1 185 ? 1.687 9.423 -4.726 1.00 94.69 185 LEU A CA 1
ATOM 1478 C C . LEU A 1 185 ? 1.843 10.930 -4.966 1.00 94.69 185 LEU A C 1
ATOM 1480 O O . LEU A 1 185 ? 2.194 11.331 -6.078 1.00 94.69 185 LEU A O 1
ATOM 1484 N N . GLU A 1 186 ? 1.648 11.760 -3.938 1.00 95.12 186 GLU A N 1
ATOM 1485 C CA . GLU A 1 186 ? 1.831 13.214 -4.023 1.00 95.12 186 GLU A CA 1
ATOM 1486 C C . GLU A 1 186 ? 3.285 13.572 -4.340 1.00 95.12 186 GLU A C 1
ATOM 1488 O O . GLU A 1 186 ? 3.556 14.333 -5.271 1.00 95.12 186 GLU A O 1
ATOM 1493 N N . SER A 1 187 ? 4.239 12.978 -3.622 1.00 94.81 187 SER A N 1
ATOM 1494 C CA . SER A 1 187 ? 5.672 13.218 -3.826 1.00 94.81 187 SER A CA 1
ATOM 1495 C C . SER A 1 187 ? 6.106 12.842 -5.243 1.00 94.81 187 SER A C 1
ATOM 1497 O O . SER A 1 187 ? 6.811 13.603 -5.916 1.00 94.81 187 SER A O 1
ATOM 1499 N N . LYS A 1 188 ? 5.646 11.685 -5.736 1.00 93.62 188 LYS A N 1
ATOM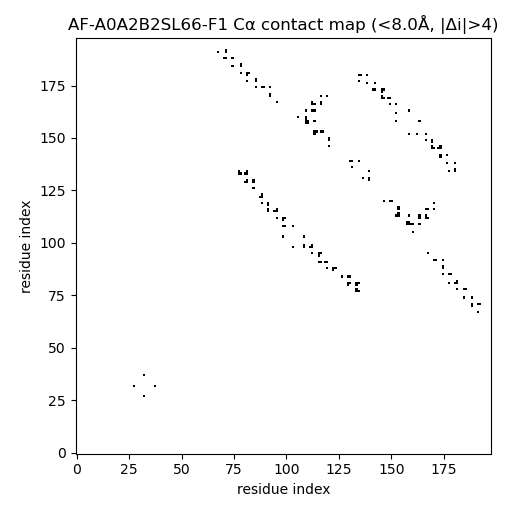 1500 C CA . LYS A 1 188 ? 5.904 11.222 -7.103 1.00 93.62 188 LYS A CA 1
ATOM 1501 C C . LYS A 1 188 ? 5.266 12.150 -8.132 1.00 93.62 188 LYS A C 1
ATOM 1503 O O . LYS A 1 188 ? 5.924 12.492 -9.112 1.00 93.62 188 LYS A O 1
ATOM 1508 N N . TYR A 1 189 ? 4.043 12.617 -7.890 1.00 94.25 189 TYR A N 1
ATOM 1509 C CA . TYR A 1 189 ? 3.369 13.597 -8.739 1.00 94.25 189 TYR A CA 1
ATOM 1510 C C . TYR A 1 189 ? 4.133 14.915 -8.830 1.00 94.25 189 TYR A C 1
ATOM 1512 O O . TYR A 1 189 ? 4.422 15.363 -9.937 1.00 94.25 189 TYR A O 1
ATOM 1520 N N . TYR A 1 190 ? 4.547 15.512 -7.712 1.00 92.62 190 TYR A N 1
ATOM 1521 C CA . TYR A 1 190 ? 5.300 16.768 -7.751 1.00 92.62 190 TYR A CA 1
ATOM 1522 C C . TYR A 1 190 ? 6.661 16.613 -8.429 1.00 92.62 190 TYR A C 1
ATOM 1524 O O . TYR A 1 190 ? 7.041 17.464 -9.238 1.00 92.62 190 TYR A O 1
ATOM 1532 N N . LYS A 1 191 ? 7.364 15.501 -8.182 1.00 92.56 191 LYS A N 1
ATOM 1533 C CA . LYS A 1 191 ? 8.612 15.174 -8.884 1.00 92.56 191 LYS A CA 1
ATOM 1534 C C . LYS A 1 191 ? 8.390 15.080 -10.398 1.00 92.56 191 LYS A C 1
ATOM 1536 O O . LYS A 1 191 ? 9.056 15.766 -11.173 1.00 92.56 191 LYS A O 1
ATOM 1541 N N . TYR A 1 192 ? 7.397 14.296 -10.816 1.00 91.69 192 TYR A N 1
ATOM 1542 C CA . TYR A 1 192 ? 7.020 14.122 -12.219 1.00 91.69 192 TYR A CA 1
ATOM 1543 C C . TYR A 1 192 ? 6.281 15.315 -12.817 1.00 91.69 192 TYR A C 1
ATOM 1545 O O . TYR A 1 192 ? 6.052 15.327 -14.018 1.00 91.69 192 TYR A O 1
ATOM 1553 N N . LYS A 1 193 ? 5.919 16.342 -12.062 1.00 90.00 193 LYS A N 1
ATOM 1554 C CA . LYS A 1 193 ? 5.447 17.603 -12.634 1.00 90.00 193 LYS A CA 1
ATOM 1555 C C . LYS A 1 193 ? 6.624 18.544 -12.870 1.00 90.00 193 LYS A C 1
ATOM 1557 O O . LYS A 1 193 ? 6.777 19.074 -13.965 1.00 90.00 193 LYS A O 1
ATOM 1562 N N . LYS A 1 194 ? 7.526 18.653 -11.888 1.00 89.00 194 LYS A N 1
ATOM 1563 C CA . LYS A 1 194 ? 8.716 19.512 -11.954 1.00 89.00 194 LYS A CA 1
ATOM 1564 C C . LYS A 1 194 ? 9.639 19.162 -13.120 1.00 89.00 194 LYS A C 1
ATOM 1566 O O . LYS A 1 194 ? 10.055 20.056 -13.839 1.00 89.00 194 LYS A O 1
ATOM 1571 N N . GLU A 1 195 ? 9.928 17.881 -13.353 1.00 83.12 195 GLU A N 1
ATOM 1572 C CA . GLU A 1 195 ? 10.824 17.488 -14.456 1.00 83.12 195 GLU A CA 1
ATOM 1573 C C . GLU A 1 195 ? 10.159 17.666 -15.862 1.00 83.12 195 GLU A C 1
ATOM 1575 O O . GLU A 1 195 ? 10.724 17.190 -16.832 1.00 83.12 195 GLU A O 1
ATOM 1580 N N . HIS A 1 196 ? 8.885 18.110 -15.961 1.00 74.75 196 HIS A N 1
ATOM 1581 C CA . HIS A 1 196 ? 8.063 18.128 -17.204 1.00 74.75 196 HIS A CA 1
ATOM 1582 C C . HIS A 1 196 ? 7.903 19.562 -17.685 1.00 74.75 196 HIS A C 1
ATOM 1584 O O . HIS A 1 196 ? 7.737 19.813 -18.869 1.00 74.75 196 HIS A O 1
ATOM 1590 N N . SER A 1 197 ? 7.927 20.493 -16.731 1.00 69.12 197 SER A N 1
ATOM 1591 C CA . SER A 1 197 ? 7.970 21.930 -16.964 1.00 69.12 197 SER A CA 1
ATOM 1592 C C . SER A 1 197 ? 9.384 22.456 -17.256 1.00 69.12 197 SER A C 1
ATOM 1594 O O . SER A 1 197 ? 9.512 23.644 -17.532 1.00 69.12 197 SER A O 1
ATOM 1596 N N . ASN A 1 198 ? 10.410 21.598 -17.181 1.00 51.97 198 ASN A N 1
ATOM 1597 C CA . ASN A 1 198 ? 11.798 21.861 -17.583 1.00 51.97 198 ASN A CA 1
ATOM 1598 C C . ASN A 1 198 ? 12.107 21.106 -18.874 1.00 51.97 198 ASN A C 1
ATOM 1600 O O . ASN A 1 198 ? 12.870 21.656 -19.693 1.00 51.97 198 ASN A O 1
#

Radius of gyration: 30.36 Å; Cα contacts (8 Å, |Δi|>4): 107; chains: 1; bounding box: 64×51×81 Å

Secondary structure (DSSP, 8-state):
--SHHHHHHHHHHHHHHHHHHHHHHHHHHHTT--HHHHHHHHHHHHHHHHHHHHHHHHHHHHHHHHHHHHHHHHHHHHHHHHHHHHHHHHHHHHHHHHHHTSS--HHHHHHHHHHHHHHHHHHHHHTHHHHHHHS-HHHHHHHHHHHHHHHHHHT-SS--HHHHHHHHHHHHHHHHHHHHHHHHHHHHHHHHHHTT--

pLDDT: mean 89.09, std 9.86, range [47.78, 97.69]

Mean predicted aligned error: 10.71 Å

Organism: Bacillus cereus (NCBI:txid1396)